Protein AF-A0A7S4UGL8-F1 (afdb_monomer_lite)

Structure (mmCIF, N/CA/C/O backbone):
data_AF-A0A7S4UGL8-F1
#
_entry.id   AF-A0A7S4UGL8-F1
#
loop_
_atom_site.group_PDB
_atom_site.id
_atom_site.type_symbol
_atom_site.label_atom_id
_atom_site.label_alt_id
_atom_site.label_comp_id
_atom_site.label_asym_id
_atom_site.label_entity_id
_atom_site.label_seq_id
_atom_site.pdbx_PDB_ins_code
_atom_site.Cartn_x
_atom_site.Cartn_y
_atom_site.Cartn_z
_atom_site.occupancy
_atom_site.B_iso_or_equiv
_atom_site.auth_seq_id
_atom_site.auth_comp_id
_atom_site.auth_asym_id
_atom_site.auth_atom_id
_atom_site.pdbx_PDB_model_num
ATOM 1 N N . MET A 1 1 ? -42.686 -20.844 49.414 1.00 32.69 1 MET A N 1
ATOM 2 C CA . MET A 1 1 ? -43.037 -21.729 48.293 1.00 32.69 1 MET A CA 1
ATOM 3 C C . MET A 1 1 ? -43.875 -20.939 47.304 1.00 32.69 1 MET A C 1
ATOM 5 O O . MET A 1 1 ? -44.971 -20.556 47.674 1.00 32.69 1 MET A O 1
ATOM 9 N N . ASP A 1 2 ? -43.450 -20.556 46.107 1.00 33.31 2 ASP A N 1
ATOM 10 C CA . ASP A 1 2 ? -42.139 -20.555 45.457 1.00 33.31 2 ASP A CA 1
ATOM 11 C C . ASP A 1 2 ? -42.169 -19.405 44.440 1.00 33.31 2 ASP A C 1
ATOM 13 O O . ASP A 1 2 ? -43.056 -19.333 43.592 1.00 33.31 2 ASP A O 1
ATOM 17 N N . PHE A 1 3 ? -41.227 -18.471 44.567 1.00 34.56 3 PHE A N 1
ATOM 18 C CA . PHE A 1 3 ? -41.018 -17.383 43.613 1.00 34.56 3 PHE A CA 1
ATOM 19 C C . PHE A 1 3 ? -40.183 -17.958 42.458 1.00 34.56 3 PHE A C 1
ATOM 21 O O . PHE A 1 3 ? -38.955 -17.926 42.493 1.00 34.56 3 PHE A O 1
ATOM 28 N N . VAL A 1 4 ? -40.837 -18.567 41.467 1.00 42.69 4 VAL A N 1
ATOM 29 C CA . VAL A 1 4 ? -40.156 -19.116 40.283 1.00 42.69 4 VAL A CA 1
ATOM 30 C C . VAL A 1 4 ? -39.930 -17.998 39.259 1.00 42.69 4 VAL A C 1
ATOM 32 O O . VAL A 1 4 ? -40.800 -17.657 38.465 1.00 42.69 4 VAL A O 1
ATOM 35 N N . ASP A 1 5 ? -38.752 -17.386 39.370 1.00 44.84 5 ASP A N 1
ATOM 36 C CA . ASP A 1 5 ? -37.795 -17.112 38.288 1.00 44.84 5 ASP A CA 1
ATOM 37 C C . ASP A 1 5 ? -38.351 -16.671 36.911 1.00 44.84 5 ASP A C 1
ATOM 39 O O . ASP A 1 5 ? -38.329 -17.403 35.921 1.00 44.84 5 ASP A O 1
ATOM 43 N N . GLY A 1 6 ? -38.802 -15.414 36.827 1.00 40.91 6 GLY A N 1
ATOM 44 C CA . GLY A 1 6 ? -39.101 -14.733 35.558 1.00 40.91 6 GLY A CA 1
ATOM 45 C C . GLY A 1 6 ? -37.859 -14.246 34.796 1.00 40.91 6 GLY A C 1
ATOM 46 O O . GLY A 1 6 ? -37.964 -13.917 33.617 1.00 40.91 6 GLY A O 1
ATOM 47 N N . SER A 1 7 ? -36.682 -14.221 35.432 1.00 42.72 7 SER A N 1
ATOM 48 C CA . SER A 1 7 ? -35.399 -13.814 34.834 1.00 42.72 7 SER A CA 1
ATOM 49 C C . SER A 1 7 ? -34.858 -14.827 33.823 1.00 42.72 7 SER A C 1
ATOM 51 O O . SER A 1 7 ? -34.317 -14.449 32.786 1.00 42.72 7 SER A O 1
ATOM 53 N N . ASN A 1 8 ? -35.054 -16.116 34.086 1.00 38.06 8 ASN A N 1
ATOM 54 C CA . ASN A 1 8 ? -34.495 -17.210 33.292 1.00 38.06 8 ASN A CA 1
ATOM 55 C C . ASN A 1 8 ? -35.198 -17.400 31.935 1.00 38.06 8 ASN A C 1
ATOM 57 O O . ASN A 1 8 ? -34.624 -17.946 30.995 1.00 38.06 8 ASN A O 1
ATOM 61 N N . LYS A 1 9 ? -36.419 -16.870 31.776 1.00 38.50 9 LYS A N 1
ATOM 62 C CA . LYS A 1 9 ? -37.136 -16.891 30.491 1.00 38.50 9 LYS A CA 1
ATOM 63 C C . LYS A 1 9 ? -36.577 -15.869 29.492 1.00 38.50 9 LYS A C 1
ATOM 65 O O . LYS A 1 9 ? -36.427 -16.193 28.320 1.00 38.50 9 LYS A O 1
ATOM 70 N N . TYR A 1 10 ? -36.210 -14.665 29.940 1.00 38.84 10 TYR A N 1
ATOM 71 C CA . TYR A 1 10 ? -35.642 -13.629 29.063 1.00 38.84 10 TYR A CA 1
ATOM 72 C C . TYR A 1 10 ? -34.190 -13.927 28.660 1.00 38.84 10 TYR A C 1
ATOM 74 O O . TYR A 1 10 ? -33.834 -13.730 27.502 1.00 38.84 10 TYR A O 1
ATOM 82 N N . ILE A 1 11 ? -33.387 -14.485 29.575 1.00 48.22 11 ILE A N 1
ATOM 83 C CA . ILE A 1 11 ? -31.986 -14.860 29.311 1.00 48.22 11 ILE A CA 1
ATOM 84 C C . ILE A 1 11 ? -31.900 -15.983 28.261 1.00 48.22 11 ILE A C 1
ATOM 86 O O . ILE A 1 11 ? -31.141 -15.859 27.301 1.00 48.22 11 ILE A O 1
ATOM 90 N N . ASN A 1 12 ? -32.745 -17.020 28.364 1.00 47.41 12 ASN A N 1
ATOM 91 C CA . ASN A 1 12 ? -32.798 -18.096 27.363 1.00 47.41 12 ASN A CA 1
ATOM 92 C C . ASN A 1 12 ? -33.244 -17.599 25.976 1.00 47.41 12 ASN A C 1
ATOM 94 O O . ASN A 1 12 ? -32.724 -18.058 24.965 1.00 47.41 12 ASN A O 1
ATOM 98 N N . THR A 1 13 ? -34.143 -16.609 25.914 1.00 54.22 13 THR A N 1
ATOM 99 C CA . THR A 1 13 ? -34.640 -16.061 24.636 1.00 54.22 13 THR A CA 1
ATOM 100 C C . THR A 1 13 ? -33.575 -15.199 23.925 1.00 54.22 13 THR A C 1
ATOM 102 O O . THR A 1 13 ? -33.460 -15.209 22.695 1.00 54.22 13 THR A O 1
ATOM 105 N N . GLU A 1 14 ? -32.745 -14.465 24.678 1.00 53.59 14 GLU A N 1
ATOM 106 C CA . GLU A 1 14 ? -31.604 -13.715 24.126 1.00 53.59 14 GLU A CA 1
ATOM 107 C C . GLU A 1 14 ? -30.447 -14.630 23.693 1.00 53.59 14 GLU A C 1
ATOM 109 O O . GLU A 1 14 ? -29.829 -14.391 22.653 1.00 53.59 14 GLU A O 1
ATOM 114 N N . GLU A 1 15 ? -30.157 -15.702 24.435 1.00 52.94 15 GLU A N 1
ATOM 115 C CA . GLU A 1 15 ? -29.140 -16.682 24.035 1.00 52.94 15 GLU A CA 1
ATOM 116 C C . GLU A 1 15 ? -29.567 -17.510 22.816 1.00 52.94 15 GLU A C 1
ATOM 118 O O . GLU A 1 15 ? -28.762 -17.685 21.893 1.00 52.94 15 GLU A O 1
ATOM 123 N N . GLU A 1 16 ? -30.831 -17.941 22.747 1.00 55.56 16 GLU A N 1
ATOM 124 C CA . GLU A 1 16 ? -31.385 -18.646 21.586 1.00 55.56 16 GLU A CA 1
ATOM 125 C C . GLU A 1 16 ? -31.347 -17.770 20.332 1.00 55.56 16 GLU A C 1
ATOM 127 O O . GLU A 1 16 ? -30.770 -18.182 19.322 1.00 55.56 16 GLU A O 1
ATOM 132 N N . SER A 1 17 ? -31.831 -16.526 20.407 1.00 56.84 17 SER A N 1
ATOM 133 C CA . SER A 1 17 ? -31.817 -15.590 19.270 1.00 56.84 17 SER A CA 1
ATOM 134 C C . SER A 1 17 ? -30.399 -15.228 18.807 1.00 56.84 17 SER A C 1
ATOM 136 O O . SER A 1 17 ? -30.140 -15.093 17.604 1.00 56.84 17 SER A O 1
ATOM 138 N N . ARG A 1 18 ? -29.429 -15.136 19.727 1.00 57.03 18 ARG A N 1
ATOM 139 C CA . ARG A 1 18 ? -28.011 -14.907 19.405 1.00 57.03 18 ARG A CA 1
ATOM 140 C C . ARG A 1 18 ? -27.354 -16.144 18.789 1.00 57.03 18 ARG A C 1
ATOM 142 O O . ARG A 1 18 ? -26.497 -16.002 17.913 1.00 57.03 18 ARG A O 1
ATOM 149 N N . SER A 1 19 ? -27.747 -17.346 19.211 1.00 55.47 19 SER A N 1
ATOM 150 C CA . SER A 1 19 ? -27.286 -18.616 18.633 1.00 55.47 19 SER A CA 1
ATOM 151 C C . SER A 1 19 ? -27.841 -18.839 17.220 1.00 55.47 19 SER A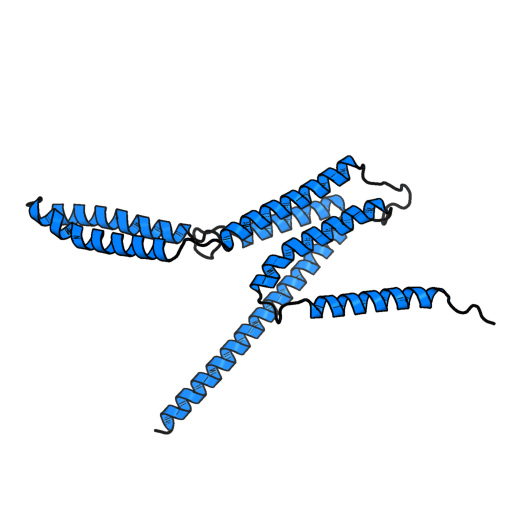 C 1
ATOM 153 O O . SER A 1 19 ? -27.102 -19.233 16.314 1.00 55.47 19 SER A O 1
ATOM 155 N N . GLU A 1 20 ? -29.106 -18.484 17.003 1.00 62.97 20 GLU A N 1
ATOM 156 C CA . GLU A 1 20 ? -29.794 -18.571 15.720 1.00 62.97 20 GLU A CA 1
ATOM 157 C C . GLU A 1 20 ? -29.234 -17.540 14.737 1.00 62.97 20 GLU A C 1
ATOM 159 O O . GLU A 1 20 ? -28.903 -17.876 13.602 1.00 62.97 20 GLU A O 1
ATOM 164 N N . SER A 1 21 ? -28.976 -16.315 15.201 1.00 60.09 21 SER A N 1
ATOM 165 C CA . SER A 1 21 ? -28.279 -15.288 14.419 1.00 60.09 21 SER A CA 1
ATOM 166 C C . SER A 1 21 ? -26.884 -15.745 13.984 1.00 60.09 21 SER A C 1
ATOM 168 O O . SER A 1 21 ? -26.513 -15.557 12.828 1.00 60.09 21 SER A O 1
ATOM 170 N N . LYS A 1 22 ? -26.114 -16.395 14.872 1.00 59.88 22 LYS A N 1
ATOM 171 C CA . LYS A 1 22 ? -24.791 -16.955 14.539 1.00 59.88 22 LYS A CA 1
ATOM 172 C C . LYS A 1 22 ? -24.878 -18.086 13.510 1.00 59.88 22 LYS A C 1
ATOM 174 O O . LYS A 1 22 ? -24.029 -18.140 12.622 1.00 59.88 22 LYS A O 1
ATOM 179 N N . LYS A 1 23 ? -25.886 -18.961 13.611 1.00 60.84 23 LYS A N 1
ATOM 180 C CA . LYS A 1 23 ? -26.157 -20.011 12.612 1.00 60.84 23 LYS A CA 1
ATOM 181 C C . LYS A 1 23 ? -26.502 -19.407 11.252 1.00 60.84 23 LYS A C 1
ATOM 183 O O . LYS A 1 23 ? -25.815 -19.696 10.282 1.00 60.84 23 LYS A O 1
ATOM 188 N N . ARG A 1 24 ? -27.456 -18.475 11.201 1.00 60.44 24 ARG A N 1
ATOM 189 C CA . ARG A 1 24 ? -27.871 -17.807 9.955 1.00 60.44 24 ARG A CA 1
ATOM 190 C C . ARG A 1 24 ? -26.733 -17.023 9.303 1.00 60.44 24 ARG A C 1
ATOM 192 O O . ARG A 1 24 ? -26.586 -17.054 8.087 1.00 60.44 24 ARG A O 1
ATOM 199 N N . LEU A 1 25 ? -25.885 -16.369 10.103 1.00 58.47 25 LEU A N 1
ATOM 200 C CA . LEU A 1 25 ? -24.681 -15.707 9.597 1.00 58.47 25 LEU A CA 1
ATOM 201 C C . LEU A 1 25 ? -23.716 -16.691 8.943 1.00 58.47 25 LEU A C 1
ATOM 203 O O . LEU A 1 25 ? -23.096 -16.320 7.954 1.00 58.47 25 LEU A O 1
ATOM 207 N N . LYS A 1 26 ? -23.585 -17.908 9.488 1.00 59.50 26 LYS A N 1
ATOM 208 C CA . LYS A 1 26 ? -22.727 -18.972 8.950 1.00 59.50 26 LYS A CA 1
ATOM 209 C C . LYS A 1 26 ? -23.262 -19.490 7.612 1.00 59.50 26 LYS A C 1
ATOM 211 O O . LYS A 1 26 ? -22.477 -19.653 6.682 1.00 59.50 26 LYS A O 1
ATOM 216 N N . ASP A 1 27 ? -24.579 -19.629 7.493 1.00 61.69 27 ASP A N 1
ATOM 217 C CA . ASP A 1 27 ? -25.253 -20.088 6.271 1.00 61.69 27 ASP A CA 1
ATOM 218 C C . ASP A 1 27 ? -25.142 -19.083 5.108 1.00 61.69 27 ASP A C 1
ATOM 220 O O . ASP A 1 27 ? -25.207 -19.466 3.946 1.00 61.69 27 ASP A O 1
ATOM 224 N N . TRP A 1 28 ? -24.940 -17.793 5.404 1.00 63.53 28 TRP A N 1
ATOM 225 C CA . TRP A 1 28 ? -24.759 -16.733 4.397 1.00 63.53 28 TRP A CA 1
ATOM 226 C C . TRP A 1 28 ? -23.293 -16.546 3.971 1.00 63.53 28 TRP A C 1
ATOM 228 O O . TRP A 1 28 ? -22.989 -15.754 3.073 1.00 63.53 28 TRP A O 1
ATOM 238 N N . THR A 1 29 ? -22.351 -17.241 4.617 1.00 65.81 29 THR A N 1
ATOM 239 C CA . THR A 1 29 ? -20.932 -17.144 4.255 1.00 65.81 29 THR A CA 1
ATOM 240 C C . THR A 1 29 ? -20.632 -17.979 3.018 1.00 65.81 29 THR A C 1
ATOM 242 O O . THR A 1 29 ? -21.033 -19.134 2.917 1.00 65.81 29 THR A O 1
ATOM 245 N N . HIS A 1 30 ? -19.929 -17.385 2.057 1.00 62.34 30 HIS A N 1
ATOM 246 C CA . HIS A 1 30 ? -19.530 -18.066 0.832 1.00 62.34 30 HIS A CA 1
ATOM 247 C C . HIS A 1 30 ? -18.317 -18.955 1.155 1.00 62.34 30 HIS A C 1
ATOM 249 O O . HIS A 1 30 ? -17.181 -18.514 1.045 1.00 62.34 30 HIS A O 1
ATOM 255 N N . GLY A 1 31 ? -18.555 -20.178 1.638 1.00 67.38 31 GLY A N 1
ATOM 256 C CA . GLY A 1 31 ? -17.509 -21.188 1.853 1.00 67.38 31 GLY A CA 1
ATOM 257 C C . GLY A 1 31 ? -16.453 -20.860 2.925 1.00 67.38 31 GLY A C 1
ATOM 258 O O . GLY A 1 31 ? -16.642 -19.995 3.784 1.00 67.38 31 GLY A O 1
ATOM 259 N N . LYS A 1 32 ? -15.339 -21.612 2.903 1.00 66.25 32 LYS A N 1
ATOM 260 C CA . LYS A 1 32 ? -14.141 -21.295 3.701 1.00 66.25 32 LYS A CA 1
ATOM 261 C C . LYS A 1 32 ? -13.523 -20.017 3.137 1.00 66.25 32 LYS A C 1
ATOM 263 O O . LYS A 1 32 ? -13.324 -19.926 1.931 1.00 66.25 32 LYS A O 1
ATOM 268 N N . ARG A 1 33 ? -13.250 -19.053 4.011 1.00 67.88 33 ARG A N 1
ATOM 269 C CA . ARG A 1 33 ? -12.640 -17.777 3.635 1.00 67.88 33 ARG A CA 1
ATOM 270 C C . ARG A 1 33 ? -11.144 -17.946 3.464 1.00 67.88 33 ARG A C 1
ATOM 272 O O . ARG A 1 33 ? -10.533 -18.699 4.222 1.00 67.88 33 ARG A O 1
ATOM 279 N N . ASP A 1 34 ? -10.594 -17.226 2.501 1.00 77.44 34 ASP A N 1
ATOM 280 C CA . ASP A 1 34 ? -9.155 -17.043 2.410 1.00 77.44 34 ASP A CA 1
ATOM 281 C C . ASP A 1 34 ? -8.669 -16.040 3.474 1.00 77.44 34 ASP A C 1
ATOM 283 O O . ASP A 1 34 ? -9.439 -15.218 3.982 1.00 77.44 34 ASP A O 1
ATOM 287 N N . LEU A 1 35 ? -7.382 -16.098 3.811 1.00 74.81 35 LEU A N 1
ATOM 288 C CA . LEU A 1 35 ? -6.740 -15.182 4.751 1.00 74.81 35 LEU A CA 1
ATOM 289 C C . LEU A 1 35 ? -6.867 -13.721 4.285 1.00 74.81 35 LEU A C 1
ATOM 291 O O . LEU A 1 35 ? -7.107 -12.824 5.095 1.00 74.81 35 LEU A O 1
ATOM 295 N N . SER A 1 36 ? -6.777 -13.486 2.972 1.00 73.50 36 SER A N 1
ATOM 296 C CA . SER A 1 36 ? -6.956 -12.163 2.366 1.00 73.50 36 SER A CA 1
ATOM 297 C C . SER A 1 36 ? -8.352 -11.586 2.646 1.00 73.50 36 SER A C 1
ATOM 299 O O . SER A 1 36 ? -8.485 -10.439 3.085 1.00 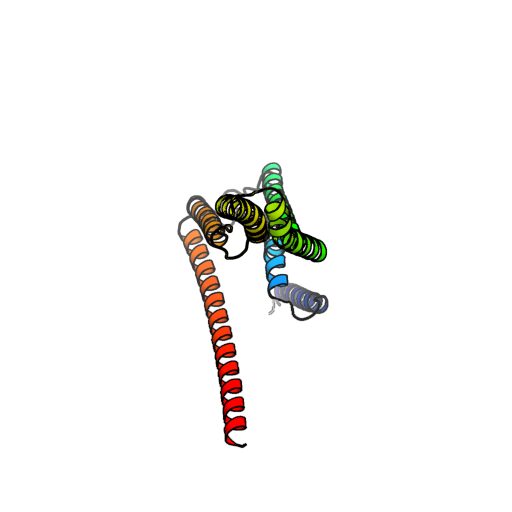73.50 36 SER A O 1
ATOM 301 N N . ASP A 1 37 ? -9.398 -12.402 2.499 1.00 77.81 37 ASP A N 1
ATOM 302 C CA . ASP A 1 37 ? -10.782 -12.023 2.793 1.00 77.81 37 ASP A CA 1
ATOM 303 C C . ASP A 1 37 ? -10.986 -11.675 4.272 1.00 77.81 37 ASP A C 1
ATOM 305 O O . ASP A 1 37 ? -11.757 -10.769 4.609 1.00 77.81 37 ASP A O 1
ATOM 309 N N . GLU A 1 38 ? -10.315 -12.387 5.178 1.00 79.69 38 GLU A N 1
ATOM 310 C CA . GLU A 1 38 ? -10.365 -12.079 6.608 1.00 79.69 38 GLU A CA 1
ATOM 311 C C . GLU A 1 38 ? -9.670 -10.751 6.924 1.00 79.69 38 GLU A C 1
ATOM 313 O O . GLU A 1 38 ? -10.238 -9.917 7.644 1.00 79.69 38 GLU A O 1
ATOM 318 N N . ASN A 1 39 ? -8.510 -10.505 6.312 1.00 83.44 39 ASN A N 1
ATOM 319 C CA . ASN A 1 39 ? -7.750 -9.267 6.470 1.00 83.44 39 ASN A CA 1
ATOM 320 C C . ASN A 1 39 ? -8.541 -8.046 5.979 1.00 83.44 39 ASN A C 1
ATOM 322 O O . ASN A 1 39 ? -8.649 -7.053 6.702 1.00 83.44 39 ASN A O 1
ATOM 326 N N . PHE A 1 40 ? -9.210 -8.130 4.823 1.00 86.56 40 PHE A N 1
ATOM 327 C CA . PHE A 1 40 ? -10.055 -7.035 4.326 1.00 86.56 40 PHE A CA 1
ATOM 328 C C . PHE A 1 40 ? -11.316 -6.789 5.170 1.00 86.56 40 PHE A C 1
ATOM 330 O O . PHE A 1 40 ? -11.934 -5.725 5.073 1.00 86.56 40 PHE A O 1
ATOM 337 N N . ARG A 1 41 ? -11.734 -7.749 6.003 1.00 84.94 41 ARG A N 1
ATOM 338 C CA . ARG A 1 41 ? -12.908 -7.598 6.878 1.00 84.94 41 ARG A CA 1
ATOM 339 C C . ARG A 1 41 ? -12.567 -7.000 8.232 1.00 84.94 41 ARG A C 1
ATOM 341 O O . ARG A 1 41 ? -13.435 -6.341 8.807 1.00 84.94 41 ARG A O 1
ATOM 348 N N . ALA A 1 42 ? -11.357 -7.205 8.749 1.00 87.25 42 ALA A N 1
ATOM 349 C CA . ALA A 1 42 ? -10.983 -6.734 10.082 1.00 87.25 42 ALA A CA 1
ATOM 350 C C . ALA A 1 42 ? -11.215 -5.215 10.280 1.00 87.25 42 ALA A C 1
ATOM 352 O O . ALA A 1 42 ? -11.887 -4.859 11.255 1.00 87.25 42 ALA A O 1
ATOM 353 N N . PRO A 1 43 ? -10.816 -4.324 9.348 1.00 91.31 43 PRO A N 1
ATOM 354 C CA . PRO A 1 43 ? -11.125 -2.890 9.416 1.00 91.31 43 PRO A CA 1
ATOM 355 C C . PRO A 1 43 ? -12.625 -2.569 9.436 1.00 91.31 43 PRO A C 1
ATOM 357 O O . PRO A 1 43 ? -13.089 -1.718 10.195 1.00 91.31 43 PRO A O 1
ATOM 360 N N . ILE A 1 44 ? -13.420 -3.292 8.643 1.00 91.69 44 ILE A N 1
ATOM 361 C CA . ILE A 1 44 ? -14.876 -3.096 8.559 1.00 91.69 44 ILE A CA 1
ATOM 362 C C . ILE A 1 44 ? -15.543 -3.485 9.883 1.00 91.69 44 ILE A C 1
ATOM 364 O O . ILE A 1 44 ? -16.407 -2.767 10.391 1.00 91.69 44 ILE A O 1
ATOM 368 N N . VAL A 1 45 ? -15.124 -4.612 10.463 1.00 89.75 45 VAL A N 1
ATOM 369 C CA . VAL A 1 45 ? -15.618 -5.084 11.762 1.00 89.75 45 VAL A CA 1
ATOM 370 C C . VAL A 1 45 ? -15.209 -4.124 12.878 1.00 89.75 45 VAL A C 1
ATOM 372 O O . VAL A 1 45 ? -16.027 -3.832 13.749 1.00 89.75 45 VAL A O 1
ATOM 375 N N . LEU A 1 46 ? -13.986 -3.588 12.840 1.00 91.38 46 LEU A N 1
ATOM 376 C CA . LEU A 1 46 ? -13.537 -2.565 13.783 1.00 91.38 46 LEU A CA 1
ATOM 377 C C . LEU A 1 46 ? -14.424 -1.317 13.710 1.00 91.38 46 LEU A C 1
ATOM 379 O O . LEU A 1 46 ? -14.951 -0.890 14.734 1.00 91.38 46 LEU A O 1
ATOM 383 N N . ALA A 1 47 ? -14.663 -0.779 12.511 1.00 93.81 47 ALA A N 1
ATOM 384 C CA . ALA A 1 47 ? -15.530 0.383 12.325 1.00 93.81 47 ALA A CA 1
ATOM 385 C C . ALA A 1 47 ? -16.969 0.129 12.805 1.00 93.81 47 ALA A C 1
ATOM 387 O O . ALA A 1 47 ? -17.580 0.999 13.427 1.00 93.81 47 ALA A O 1
ATOM 388 N N . TYR A 1 48 ? -17.511 -1.067 12.552 1.00 92.25 48 TYR A N 1
ATOM 389 C CA . TYR A 1 48 ? -18.817 -1.472 13.071 1.00 92.25 48 TYR A CA 1
ATOM 390 C C . TYR A 1 48 ? -18.835 -1.495 14.604 1.00 92.25 48 TYR A C 1
ATOM 392 O O . TYR A 1 48 ? -19.723 -0.896 15.212 1.00 92.25 48 TYR A O 1
ATOM 400 N N . ASN A 1 49 ? -17.843 -2.138 15.227 1.00 90.88 49 ASN A N 1
ATOM 401 C CA . ASN A 1 49 ? -17.744 -2.220 16.681 1.00 90.88 49 ASN A CA 1
ATOM 402 C C . ASN A 1 49 ? -17.638 -0.821 17.295 1.00 90.88 49 ASN A C 1
ATOM 404 O O . ASN A 1 49 ? -18.412 -0.505 18.194 1.00 90.88 49 ASN A O 1
ATOM 408 N N . LEU A 1 50 ? -16.777 0.046 16.751 1.00 91.38 50 LEU A N 1
ATOM 409 C CA . LEU A 1 50 ? -16.635 1.434 17.198 1.00 91.38 50 LEU A CA 1
ATOM 410 C C . LEU A 1 50 ? -17.955 2.204 17.104 1.00 91.38 50 LEU A C 1
ATOM 412 O O . LEU A 1 50 ? -18.393 2.782 18.095 1.00 91.38 50 LEU A O 1
ATOM 416 N N . ARG A 1 51 ? -18.645 2.157 15.955 1.00 91.19 51 ARG A N 1
ATOM 417 C CA . ARG A 1 51 ? -19.965 2.796 15.797 1.00 91.19 51 ARG A CA 1
ATOM 418 C C . ARG A 1 51 ? -20.973 2.261 16.804 1.00 91.19 51 ARG A C 1
ATOM 420 O O . ARG A 1 51 ? -21.725 3.039 17.382 1.00 91.19 51 ARG A O 1
ATOM 427 N N . SER A 1 52 ? -20.985 0.948 17.024 1.00 88.06 52 SER A N 1
ATOM 428 C CA . SER A 1 52 ? -21.907 0.325 17.971 1.00 88.06 52 SER A CA 1
ATOM 429 C C . SER A 1 52 ? -21.640 0.768 19.412 1.00 88.06 52 SER A C 1
ATOM 431 O O . SER A 1 52 ? -22.593 1.032 20.140 1.00 88.06 52 SER A O 1
ATOM 433 N N . GLU A 1 53 ? -20.374 0.915 19.816 1.00 84.19 53 GLU A N 1
ATOM 434 C CA . GLU A 1 53 ? -20.014 1.397 21.154 1.00 84.19 53 GLU A CA 1
ATOM 435 C C . GLU A 1 53 ? -20.336 2.887 21.332 1.00 84.19 53 GLU A C 1
ATOM 437 O O . GLU A 1 53 ? -20.904 3.263 22.357 1.00 84.19 53 GLU A O 1
ATOM 442 N N . ILE A 1 54 ? -20.084 3.722 20.317 1.00 85.12 54 ILE A N 1
ATOM 443 C CA . ILE A 1 54 ? -20.452 5.149 20.343 1.00 85.12 54 ILE A CA 1
ATOM 444 C C . ILE A 1 54 ? -21.976 5.302 20.475 1.00 85.12 54 ILE A C 1
ATOM 446 O O . ILE A 1 54 ? -22.461 6.035 21.332 1.00 85.12 54 ILE A O 1
ATOM 450 N N . MET A 1 55 ? -22.757 4.539 19.705 1.00 82.75 55 MET A N 1
ATOM 451 C CA . MET A 1 55 ? -24.226 4.598 19.748 1.00 82.75 55 MET A CA 1
ATOM 452 C C . MET A 1 55 ? -24.813 4.137 21.089 1.00 82.75 55 MET A C 1
ATOM 454 O O . MET A 1 55 ? -25.836 4.666 21.531 1.00 82.75 55 MET A O 1
ATOM 458 N N . LYS A 1 56 ? -24.171 3.182 21.781 1.00 79.81 56 LYS A N 1
ATOM 459 C CA . LYS A 1 56 ? -24.589 2.756 23.132 1.00 79.81 56 LYS A CA 1
ATOM 460 C C . LYS A 1 56 ? -24.510 3.893 24.147 1.00 79.81 56 LYS A C 1
ATOM 462 O O . LYS A 1 56 ? -25.245 3.880 25.136 1.00 79.81 56 LYS A O 1
ATOM 467 N N . GLN A 1 57 ? -23.675 4.903 23.910 1.00 70.69 57 GLN A N 1
ATOM 468 C CA . GLN A 1 57 ? -23.600 6.074 24.775 1.00 70.69 57 GLN A CA 1
ATOM 469 C C . GLN A 1 57 ? -24.924 6.848 24.828 1.00 70.69 57 GLN A C 1
ATOM 471 O O . GLN A 1 57 ? -25.300 7.331 25.897 1.00 70.69 57 GLN A O 1
ATOM 476 N N . ARG A 1 58 ? -25.685 6.872 23.725 1.00 71.31 58 ARG A N 1
ATOM 477 C CA . ARG A 1 58 ? -27.018 7.493 23.648 1.00 71.31 58 ARG A CA 1
ATOM 478 C C . ARG A 1 58 ? -28.062 6.789 24.521 1.00 71.31 58 ARG A C 1
ATOM 480 O O . ARG A 1 58 ? -29.032 7.411 24.940 1.00 71.31 58 ARG A O 1
ATOM 487 N N . GLN A 1 59 ? -27.848 5.507 24.823 1.00 67.31 59 GLN A N 1
ATOM 488 C CA . GLN A 1 59 ? -28.709 4.692 25.690 1.00 67.31 59 GLN A CA 1
ATOM 489 C C . GLN A 1 59 ? -28.289 4.747 27.175 1.00 67.31 59 GLN A C 1
ATOM 491 O O . GLN A 1 59 ? -28.970 4.188 28.030 1.00 67.31 59 GLN A O 1
ATOM 496 N N . GLY A 1 60 ? -27.219 5.488 27.501 1.00 58.50 60 GLY A N 1
ATOM 497 C CA . GLY A 1 60 ? -26.951 5.992 28.849 1.00 58.50 60 GLY A CA 1
ATOM 498 C C . GLY A 1 60 ? -26.123 5.114 29.790 1.00 58.50 60 GLY A C 1
ATOM 499 O O . GLY A 1 60 ? -26.485 5.025 30.961 1.00 58.50 60 GLY A O 1
ATOM 500 N N . GLY A 1 61 ? -25.006 4.518 29.341 1.00 57.22 61 GLY A N 1
ATOM 501 C CA . GLY A 1 61 ? -24.192 3.698 30.258 1.00 57.22 61 GLY A CA 1
ATOM 502 C C . GLY A 1 61 ? -22.720 3.409 29.937 1.00 57.22 61 GLY A C 1
ATOM 503 O O . GLY A 1 61 ? -22.140 2.570 30.625 1.00 57.22 61 GLY A O 1
ATOM 504 N N . PHE A 1 62 ? -22.086 4.030 28.932 1.00 60.69 62 PHE A N 1
ATOM 505 C CA . PHE A 1 62 ? -20.688 3.684 28.605 1.00 60.69 62 PHE A CA 1
ATOM 506 C C . PHE A 1 62 ? -19.645 4.461 29.430 1.00 60.69 62 PHE A C 1
ATOM 508 O O . PHE A 1 62 ? -18.815 3.840 30.089 1.00 60.69 62 PHE A O 1
ATOM 515 N N . LEU A 1 63 ? -19.719 5.799 29.467 1.00 60.53 63 LEU A N 1
ATOM 516 C CA . LEU A 1 63 ? -18.750 6.639 30.200 1.00 60.53 63 LEU A CA 1
ATOM 517 C C . LEU A 1 63 ? -18.934 6.637 31.732 1.00 60.53 63 LEU A C 1
ATOM 519 O O . LEU A 1 63 ? -18.083 7.144 32.456 1.00 60.53 63 LEU A O 1
ATOM 523 N N . ASP A 1 64 ? -20.022 6.053 32.234 1.00 55.22 64 ASP A N 1
ATOM 524 C CA . ASP A 1 64 ? -20.458 6.178 33.635 1.00 55.22 64 ASP A CA 1
ATOM 525 C C . ASP A 1 64 ? -19.984 5.020 34.538 1.00 55.22 64 ASP A C 1
ATOM 527 O O . ASP A 1 64 ? -20.298 4.956 35.721 1.00 55.22 64 ASP A O 1
ATOM 531 N N . LYS A 1 65 ? -19.213 4.054 34.009 1.00 56.00 65 LYS A N 1
ATOM 532 C CA . LYS A 1 65 ? -18.841 2.851 34.783 1.00 56.00 65 LYS A CA 1
ATOM 533 C C . LYS A 1 65 ? -17.840 3.105 35.921 1.00 56.00 65 LYS A C 1
ATOM 535 O O . LYS A 1 65 ? -17.766 2.278 36.827 1.00 56.00 65 LYS A O 1
ATOM 540 N N . LYS A 1 66 ? -17.074 4.208 35.895 1.00 53.03 66 LYS A N 1
ATOM 541 C CA . LYS A 1 66 ? -16.050 4.539 36.917 1.00 53.03 66 LYS A CA 1
ATOM 542 C C . LYS A 1 66 ? -16.343 5.801 37.755 1.00 53.03 66 LYS A C 1
ATOM 544 O O . LYS A 1 66 ? -15.781 5.912 38.840 1.00 53.03 66 LYS A O 1
ATOM 549 N N . ARG A 1 67 ? -17.220 6.718 37.320 1.00 52.34 67 ARG A N 1
ATOM 550 C CA . ARG A 1 67 ? -17.675 7.897 38.094 1.00 52.34 67 ARG A CA 1
ATOM 551 C C . ARG A 1 67 ? -19.128 7.675 38.497 1.00 52.34 67 ARG A C 1
ATOM 553 O O . ARG A 1 67 ? -19.988 7.673 37.639 1.00 52.34 67 ARG A O 1
ATOM 560 N N . LYS A 1 68 ? -19.405 7.439 39.780 1.00 51.78 68 LYS A N 1
ATOM 561 C CA . LYS A 1 68 ? -20.757 7.111 40.285 1.00 51.78 68 LYS A CA 1
ATOM 562 C C . LYS A 1 68 ? -21.659 8.340 40.475 1.00 51.78 68 LYS A C 1
ATOM 564 O O . LYS A 1 68 ? -22.809 8.202 40.877 1.00 51.78 68 LYS A O 1
ATOM 569 N N . ASP A 1 69 ? -21.119 9.526 40.249 1.00 52.88 69 ASP A N 1
ATOM 570 C CA . ASP A 1 69 ? -21.587 10.787 40.809 1.00 52.88 69 ASP A CA 1
ATOM 571 C C . ASP A 1 69 ? -22.096 11.782 39.750 1.00 52.88 69 ASP A C 1
ATOM 573 O O . ASP A 1 69 ? -22.898 12.653 40.086 1.00 52.88 69 ASP A O 1
ATOM 577 N N . THR A 1 70 ? -21.765 11.600 38.462 1.00 54.22 70 THR A N 1
ATOM 578 C CA . THR A 1 70 ? -22.254 12.487 37.390 1.00 54.22 70 THR A CA 1
ATOM 579 C C . THR A 1 70 ? -22.481 11.734 36.083 1.00 54.22 70 THR A C 1
ATOM 581 O O . THR A 1 70 ? -21.534 11.459 35.344 1.00 54.22 70 THR A O 1
ATOM 584 N N . LYS A 1 71 ? -23.756 11.498 35.746 1.00 57.19 71 LYS A N 1
ATOM 585 C CA . LYS A 1 71 ? -24.189 10.888 34.482 1.00 57.19 71 LYS A CA 1
ATOM 586 C C . LYS A 1 71 ? -23.866 11.820 33.309 1.00 57.19 71 LYS A C 1
ATOM 588 O O . LYS A 1 71 ? -24.677 12.654 32.909 1.00 57.19 71 LYS A O 1
ATOM 593 N N . THR A 1 72 ? -22.642 11.722 32.805 1.00 59.19 72 THR A N 1
ATOM 594 C CA . THR A 1 72 ? -22.119 12.612 31.763 1.00 59.19 72 THR A CA 1
ATOM 595 C C . THR A 1 72 ? -22.337 11.958 30.404 1.00 59.19 72 THR A C 1
ATOM 597 O O . THR A 1 72 ? -21.684 10.974 30.053 1.00 59.19 72 THR A O 1
ATOM 600 N N . TYR A 1 73 ? -23.292 12.481 29.640 1.00 66.19 73 TYR A N 1
ATOM 601 C CA . TYR A 1 73 ? -23.499 12.093 28.246 1.00 66.19 73 TYR A CA 1
ATOM 602 C C . TYR A 1 73 ? -22.513 12.860 27.357 1.00 66.19 73 TYR A C 1
ATOM 604 O O . TYR A 1 73 ? -22.183 14.004 27.670 1.00 66.19 73 TYR A O 1
ATOM 612 N N . MET A 1 74 ? -22.063 12.259 26.247 1.00 68.81 74 MET A N 1
ATOM 613 C CA . MET A 1 74 ? -21.387 13.048 25.209 1.00 68.81 74 MET A CA 1
ATOM 614 C C . MET A 1 74 ? -22.352 14.110 24.721 1.00 68.81 74 MET A C 1
ATOM 616 O O . MET A 1 74 ? -23.540 13.832 24.528 1.00 68.81 74 MET A O 1
ATOM 620 N N . HIS A 1 75 ? -21.840 15.305 24.458 1.00 80.44 75 HIS A N 1
ATOM 621 C CA . HIS A 1 75 ? -22.630 16.264 23.714 1.00 80.44 75 HIS A CA 1
ATOM 622 C C . HIS A 1 75 ? -22.841 15.739 22.283 1.00 80.44 75 HIS A C 1
ATOM 624 O O . HIS A 1 75 ? -21.925 15.184 21.681 1.00 80.44 75 HIS A O 1
ATOM 630 N N . VAL A 1 76 ? -24.022 15.955 21.696 1.00 83.25 76 VAL A N 1
ATOM 631 C CA . VAL A 1 76 ? -24.368 15.449 20.347 1.00 83.25 76 VAL A CA 1
ATOM 632 C C . VAL A 1 76 ? -23.338 15.872 19.289 1.00 83.25 76 VAL A C 1
ATOM 634 O O . VAL A 1 76 ? -22.994 15.104 18.396 1.00 83.25 76 VAL A O 1
ATOM 637 N N . ASN A 1 77 ? -22.787 17.084 19.412 1.00 87.62 77 ASN A N 1
ATOM 638 C CA . ASN A 1 77 ? -21.737 17.564 18.505 1.00 87.62 77 ASN A CA 1
ATOM 639 C C . ASN A 1 77 ? -20.417 16.792 18.643 1.00 87.62 77 ASN A C 1
ATOM 641 O O . ASN A 1 77 ? -19.682 16.678 17.669 1.00 87.62 77 ASN A O 1
ATOM 645 N N . GLU A 1 78 ? -20.081 16.308 19.836 1.00 85.12 78 GLU A N 1
ATOM 646 C CA . GLU A 1 78 ? -18.886 15.488 20.058 1.00 85.12 78 GLU A CA 1
ATOM 647 C C . GLU A 1 78 ? -19.108 14.081 19.511 1.00 85.12 78 GLU A C 1
ATOM 649 O O . GLU A 1 78 ? -18.263 13.578 18.778 1.00 85.12 78 GLU A O 1
ATOM 654 N N . GLU A 1 79 ? -20.286 13.503 19.754 1.00 84.81 79 GLU A N 1
ATOM 655 C CA . GLU A 1 79 ? -20.690 12.216 19.179 1.00 84.81 79 GLU A CA 1
ATOM 656 C C . GLU A 1 79 ? -20.591 12.242 17.648 1.00 84.81 79 GLU A C 1
ATOM 658 O O . GLU A 1 79 ? -19.951 11.379 17.045 1.00 84.81 79 GLU A O 1
ATOM 663 N N . LEU A 1 80 ? -21.151 13.277 17.011 1.00 89.06 80 LEU A N 1
ATOM 664 C CA . LEU A 1 80 ? -21.097 13.440 15.560 1.00 89.06 80 LEU A CA 1
ATOM 665 C C . LEU A 1 80 ? -19.656 13.563 15.045 1.00 89.06 80 LEU A C 1
ATOM 667 O O . LEU A 1 80 ? -19.340 13.007 13.995 1.00 89.06 80 LEU A O 1
ATOM 671 N N . LYS A 1 81 ? -18.770 14.243 15.787 1.00 92.31 81 LYS A N 1
ATOM 672 C CA . LYS A 1 81 ? -17.344 14.340 15.438 1.00 92.31 81 LYS A CA 1
ATOM 673 C C . LYS A 1 81 ? -16.660 12.976 15.486 1.00 92.31 81 LYS A C 1
ATOM 675 O O . LYS A 1 81 ? -15.974 12.626 14.531 1.00 92.31 81 LYS A O 1
ATOM 680 N N . VAL A 1 82 ? -16.862 12.191 16.548 1.00 91.06 82 VAL A N 1
ATOM 681 C CA . VAL A 1 82 ? -16.245 10.856 16.661 1.00 91.06 82 VAL A CA 1
ATOM 682 C C . VAL A 1 82 ? -16.797 9.909 15.590 1.00 91.06 82 VAL A C 1
ATOM 684 O O . VAL A 1 82 ? -16.039 9.166 14.970 1.00 91.06 82 VAL A O 1
ATOM 687 N N . LEU A 1 83 ? -18.099 9.967 15.294 1.00 92.19 83 LEU A N 1
ATOM 688 C CA . LEU A 1 83 ? -18.686 9.206 14.185 1.00 92.19 83 LEU A CA 1
ATOM 689 C C . LEU A 1 83 ? -18.115 9.624 12.826 1.00 92.19 83 LEU A C 1
ATOM 691 O O . LEU A 1 83 ? -17.881 8.756 11.982 1.00 92.19 83 LEU A O 1
ATOM 695 N N . GLY A 1 84 ? -17.867 10.923 12.638 1.00 94.81 84 GLY A N 1
ATOM 696 C CA . GLY A 1 84 ? -17.158 11.469 11.483 1.00 94.81 84 GLY A CA 1
ATOM 697 C C . GLY A 1 84 ? -15.782 10.830 11.317 1.00 94.81 84 GLY A C 1
ATOM 698 O O . GLY A 1 84 ? -15.514 10.250 10.272 1.00 94.81 84 GLY A O 1
ATOM 699 N N . MET A 1 85 ? -14.978 10.781 12.384 1.00 94.81 85 MET A N 1
ATOM 700 C CA . MET A 1 85 ? -13.657 10.132 12.363 1.00 94.81 85 MET A CA 1
ATOM 701 C C . MET A 1 85 ? -13.731 8.648 11.967 1.00 94.81 85 MET A C 1
ATOM 703 O O . MET A 1 85 ? -12.899 8.165 11.202 1.00 94.81 85 MET A O 1
ATOM 707 N N . VAL A 1 86 ? -14.746 7.908 12.436 1.00 95.12 86 VAL A N 1
ATOM 708 C CA . VAL A 1 86 ? -14.942 6.507 12.015 1.00 95.12 86 VAL A CA 1
ATOM 709 C C . VAL A 1 86 ? -15.348 6.415 10.540 1.00 95.12 86 VAL A C 1
ATOM 711 O O . VAL A 1 86 ? -14.998 5.453 9.858 1.00 95.12 86 VAL A O 1
ATOM 714 N N . SER A 1 87 ? -16.104 7.386 10.024 1.00 95.25 87 SER A N 1
ATOM 715 C CA . SER A 1 87 ? -16.408 7.473 8.592 1.00 95.25 87 SER A CA 1
ATOM 716 C C . SER A 1 87 ? -15.148 7.726 7.765 1.00 95.25 87 SER A C 1
ATOM 718 O O . SER A 1 87 ? -14.930 7.018 6.782 1.00 95.25 87 SER A O 1
ATOM 720 N N . ASP A 1 88 ? -14.301 8.659 8.196 1.00 96.50 88 ASP A N 1
ATOM 721 C CA . ASP A 1 88 ? -13.047 9.004 7.522 1.00 96.50 88 ASP A CA 1
ATOM 722 C C . ASP A 1 88 ? -12.077 7.816 7.507 1.00 96.50 88 ASP A C 1
ATOM 724 O O . ASP A 1 88 ? -11.511 7.489 6.464 1.00 96.50 88 ASP A O 1
ATOM 728 N N . TYR A 1 89 ? -11.974 7.084 8.623 1.00 95.25 89 TYR A N 1
ATOM 729 C CA . TYR A 1 89 ? -11.232 5.822 8.700 1.00 95.25 89 TYR A CA 1
ATOM 730 C C . TYR A 1 89 ? -11.701 4.805 7.649 1.00 95.25 89 TYR A C 1
ATOM 732 O O . TYR A 1 89 ? -10.895 4.216 6.927 1.00 95.25 89 TYR A O 1
ATOM 740 N N . VAL A 1 90 ? -13.019 4.606 7.534 1.00 95.50 90 VAL A N 1
ATOM 741 C CA . VAL A 1 90 ? -13.586 3.674 6.551 1.00 95.50 90 VAL A CA 1
ATOM 742 C C . VAL A 1 90 ? -13.319 4.155 5.126 1.00 95.50 90 VAL A C 1
ATOM 744 O O . VAL A 1 90 ? -13.012 3.330 4.267 1.00 95.50 90 VAL A O 1
ATOM 747 N N . ALA A 1 91 ? -13.417 5.457 4.857 1.00 95.75 91 ALA A N 1
ATOM 748 C CA . ALA A 1 91 ? -13.121 6.020 3.543 1.00 95.75 91 ALA A CA 1
ATOM 749 C C . ALA A 1 91 ? -11.649 5.802 3.151 1.00 95.75 91 ALA A C 1
ATOM 751 O O . ALA A 1 91 ? -11.383 5.315 2.050 1.00 95.75 91 ALA A O 1
ATOM 752 N N . ALA A 1 92 ? -10.711 6.062 4.068 1.00 94.62 92 ALA A N 1
ATOM 753 C CA . ALA A 1 92 ? -9.285 5.809 3.864 1.00 94.62 92 ALA A CA 1
ATOM 754 C C . ALA A 1 92 ? -9.003 4.325 3.572 1.00 94.62 92 ALA A C 1
ATOM 756 O O . ALA A 1 92 ? -8.318 4.003 2.601 1.00 94.62 92 ALA A O 1
ATOM 757 N N . PHE A 1 93 ? -9.609 3.412 4.340 1.00 93.81 93 PHE A N 1
ATOM 758 C CA . PHE A 1 93 ? -9.482 1.972 4.102 1.00 93.81 93 PHE A CA 1
ATOM 759 C C . PHE A 1 93 ? -9.993 1.547 2.715 1.00 93.81 93 PHE A C 1
ATOM 761 O O . PHE A 1 93 ? -9.349 0.749 2.037 1.00 93.81 93 PHE A O 1
ATOM 768 N N . HIS A 1 94 ? -11.128 2.084 2.254 1.00 92.94 94 HIS A N 1
ATOM 769 C CA . HIS A 1 94 ? -11.621 1.792 0.903 1.00 92.94 94 HIS A CA 1
ATOM 770 C C . HIS A 1 94 ? -10.693 2.341 -0.186 1.00 92.94 94 HIS A C 1
ATOM 772 O O . HIS A 1 94 ? -10.550 1.700 -1.228 1.00 92.94 94 HIS A O 1
ATOM 778 N N . GLY A 1 95 ? -10.050 3.488 0.057 1.00 92.69 95 GLY A N 1
ATOM 779 C CA . GLY A 1 95 ? -9.000 4.023 -0.809 1.00 92.69 95 GLY A CA 1
ATOM 780 C C . GLY A 1 95 ? -7.839 3.041 -0.964 1.00 92.69 95 GLY A C 1
ATOM 781 O O . GLY A 1 95 ? -7.516 2.657 -2.085 1.00 92.69 95 GLY A O 1
ATOM 782 N N . LEU A 1 96 ? -7.296 2.552 0.155 1.00 90.62 96 LEU A N 1
ATOM 783 C CA . LEU A 1 96 ? -6.228 1.542 0.162 1.00 90.62 96 LEU A CA 1
ATOM 784 C C . LEU A 1 96 ? -6.659 0.244 -0.524 1.00 90.62 96 LEU A C 1
ATOM 786 O O . LEU A 1 96 ? -5.949 -0.281 -1.377 1.00 90.62 96 LEU A O 1
ATOM 790 N N . LYS A 1 97 ? -7.867 -0.246 -0.224 1.00 90.50 97 LYS A N 1
ATOM 791 C CA . LYS A 1 97 ? -8.406 -1.446 -0.871 1.00 90.50 97 LYS A CA 1
ATOM 792 C C . LYS A 1 97 ? -8.483 -1.281 -2.386 1.00 90.50 97 LYS A C 1
ATOM 794 O O . LYS A 1 97 ? -8.186 -2.227 -3.109 1.00 90.50 97 LYS A O 1
ATOM 799 N N . LYS A 1 98 ? -8.883 -0.107 -2.880 1.00 90.50 98 LYS A N 1
ATOM 800 C CA . LYS A 1 98 ? -8.944 0.161 -4.320 1.00 90.50 98 LYS A CA 1
ATOM 801 C C . LYS A 1 98 ? -7.560 0.080 -4.962 1.00 90.50 98 LYS A C 1
ATOM 803 O O . LYS A 1 98 ? -7.467 -0.498 -6.036 1.00 90.50 98 LYS A O 1
ATOM 808 N N . LEU A 1 99 ? -6.526 0.609 -4.307 1.00 88.00 99 LEU A N 1
ATOM 809 C CA . LEU A 1 99 ? -5.145 0.520 -4.792 1.00 88.00 99 LEU A CA 1
ATOM 810 C C . LEU A 1 99 ? -4.698 -0.943 -4.895 1.00 88.00 99 LEU A C 1
ATOM 812 O O . LEU A 1 99 ? -4.343 -1.388 -5.976 1.00 88.00 99 LEU A O 1
ATOM 816 N N . ILE A 1 100 ? -4.863 -1.720 -3.821 1.00 86.81 100 ILE A N 1
ATOM 817 C CA . ILE A 1 100 ? -4.444 -3.134 -3.775 1.00 86.81 100 ILE A CA 1
ATOM 818 C C . ILE A 1 100 ? -5.224 -4.002 -4.779 1.00 86.81 100 ILE A C 1
ATOM 820 O O . ILE A 1 100 ? -4.687 -4.924 -5.381 1.00 86.81 100 ILE A O 1
ATOM 824 N N . THR A 1 101 ? -6.520 -3.735 -4.962 1.00 86.31 101 THR A N 1
ATOM 825 C CA . THR A 1 101 ? -7.388 -4.556 -5.832 1.00 86.31 101 THR A CA 1
ATOM 826 C C . THR A 1 101 ? -7.384 -4.132 -7.298 1.00 86.31 101 THR A C 1
ATOM 828 O O . THR A 1 101 ? -7.984 -4.827 -8.119 1.00 86.31 101 THR A O 1
ATOM 831 N N . THR A 1 102 ? -6.730 -3.018 -7.642 1.00 87.81 102 THR A N 1
ATOM 832 C CA . THR A 1 102 ? -6.660 -2.503 -9.018 1.00 87.81 102 THR A CA 1
ATOM 833 C C . THR A 1 102 ? -5.209 -2.501 -9.506 1.00 87.81 102 THR A C 1
ATOM 835 O O . THR A 1 102 ? -4.629 -1.425 -9.654 1.00 87.81 102 THR A O 1
ATOM 838 N N . PRO A 1 103 ? -4.610 -3.679 -9.763 1.00 82.75 103 PRO A N 1
ATOM 839 C CA . PRO A 1 103 ? -3.269 -3.744 -10.334 1.00 82.75 103 PRO A CA 1
ATOM 840 C C . PRO A 1 103 ? -3.252 -3.161 -11.751 1.00 82.75 103 PRO A C 1
ATOM 842 O O . PRO A 1 103 ? -4.290 -3.105 -12.430 1.00 82.75 103 PRO A O 1
ATOM 845 N N . PHE A 1 104 ? -2.069 -2.766 -12.230 1.00 84.62 104 PHE A N 1
ATOM 846 C CA . PHE A 1 104 ? -1.923 -2.350 -13.620 1.00 84.62 104 PHE A CA 1
ATOM 847 C C . PHE A 1 104 ? -2.377 -3.462 -14.572 1.00 84.62 104 PHE A C 1
ATOM 849 O O . PHE A 1 104 ? -2.133 -4.648 -14.327 1.00 84.62 104 PHE A O 1
ATOM 856 N N . PRO A 1 105 ? -3.033 -3.110 -15.693 1.00 89.75 105 PRO A N 1
ATOM 857 C CA . PRO A 1 105 ? -3.427 -4.107 -16.669 1.00 89.75 105 PRO A CA 1
ATOM 858 C C . PRO A 1 105 ? -2.197 -4.864 -17.177 1.00 89.75 105 PRO A C 1
ATOM 860 O O . PRO A 1 105 ? -1.342 -4.286 -17.845 1.00 89.75 105 PRO A O 1
ATOM 863 N N . PHE A 1 106 ? -2.141 -6.171 -16.920 1.00 89.75 106 PHE A N 1
ATOM 864 C CA . PHE A 1 106 ? -1.031 -7.028 -17.347 1.00 89.75 106 PHE A CA 1
ATOM 865 C C . PHE A 1 106 ? -0.630 -6.850 -18.830 1.00 89.75 106 PHE A C 1
ATOM 867 O O . PHE A 1 106 ? 0.565 -6.724 -19.105 1.00 89.75 106 PHE A O 1
ATOM 874 N N . PRO A 1 107 ? -1.570 -6.744 -19.799 1.00 94.88 107 PRO A N 1
ATOM 875 C CA . PRO A 1 107 ? -1.202 -6.530 -21.198 1.00 94.88 107 PRO A CA 1
ATOM 876 C C . PRO A 1 107 ? -0.433 -5.227 -21.443 1.00 94.88 107 PRO A C 1
ATOM 878 O O . PRO A 1 107 ? 0.402 -5.181 -22.341 1.00 94.88 107 PRO A O 1
ATOM 881 N N . LEU A 1 108 ? -0.692 -4.179 -20.653 1.00 92.62 108 LEU A N 1
ATOM 882 C CA . LEU A 1 108 ? 0.001 -2.898 -20.778 1.00 92.62 108 LEU A CA 1
ATOM 883 C C . LEU A 1 108 ? 1.480 -3.051 -20.409 1.00 92.62 108 LEU A C 1
ATOM 885 O O . LEU A 1 108 ? 2.346 -2.675 -21.196 1.00 92.62 108 LEU A O 1
ATOM 889 N N . VAL A 1 109 ? 1.754 -3.672 -19.259 1.00 92.44 109 VAL A N 1
ATOM 890 C CA . VAL A 1 109 ? 3.118 -3.953 -18.782 1.00 92.44 109 VAL A CA 1
ATOM 891 C C . VAL A 1 109 ? 3.849 -4.867 -19.768 1.00 92.44 109 VAL A C 1
ATOM 893 O O . VAL A 1 109 ? 4.982 -4.596 -20.163 1.00 92.44 109 VAL A O 1
ATOM 896 N N . GLN A 1 110 ? 3.177 -5.918 -20.250 1.00 94.94 110 GLN A N 1
ATOM 897 C CA . GLN A 1 110 ? 3.755 -6.843 -21.223 1.00 94.94 110 GLN A CA 1
ATOM 898 C C . GLN A 1 110 ? 4.123 -6.147 -22.544 1.00 94.94 110 GLN A C 1
ATOM 900 O O . GLN A 1 110 ? 5.212 -6.377 -23.080 1.00 94.94 110 GLN A O 1
ATOM 905 N N . MET A 1 111 ? 3.234 -5.309 -23.088 1.00 95.75 111 MET A N 1
ATOM 906 C CA . MET A 1 111 ? 3.504 -4.572 -24.326 1.00 95.75 111 MET A CA 1
ATOM 907 C C . MET A 1 111 ? 4.636 -3.559 -24.147 1.00 95.75 111 MET A C 1
ATOM 909 O O . MET A 1 111 ? 5.515 -3.503 -25.006 1.00 95.75 111 MET A O 1
ATOM 913 N N . ALA A 1 112 ? 4.659 -2.815 -23.037 1.00 93.75 112 ALA A N 1
ATOM 914 C CA . ALA A 1 112 ? 5.720 -1.853 -22.736 1.00 93.75 112 ALA A CA 1
ATOM 915 C C . ALA A 1 112 ? 7.097 -2.531 -22.679 1.00 93.75 112 ALA A C 1
ATOM 917 O O . ALA A 1 112 ? 8.020 -2.119 -23.383 1.00 93.75 112 ALA A O 1
ATOM 918 N N . ARG A 1 113 ? 7.208 -3.646 -21.949 1.00 95.12 113 ARG A N 1
ATOM 919 C CA . ARG A 1 113 ? 8.452 -4.421 -21.850 1.00 95.12 113 ARG A CA 1
ATOM 920 C C . ARG A 1 113 ? 8.892 -5.008 -23.188 1.00 95.12 113 ARG A C 1
ATOM 922 O O . ARG A 1 113 ? 10.075 -4.985 -23.521 1.00 95.12 113 ARG A O 1
ATOM 929 N N . THR A 1 114 ? 7.944 -5.512 -23.978 1.00 96.19 114 THR A N 1
ATOM 930 C CA . THR A 1 114 ? 8.232 -6.044 -25.320 1.00 96.19 114 THR A CA 1
ATOM 931 C C . THR A 1 114 ? 8.742 -4.940 -26.249 1.00 96.19 114 THR A C 1
ATOM 933 O O . THR A 1 114 ? 9.711 -5.140 -26.978 1.00 96.19 114 THR A O 1
ATOM 936 N N . PHE A 1 115 ? 8.130 -3.755 -26.202 1.00 96.31 115 PHE A N 1
ATOM 937 C CA . PHE A 1 115 ? 8.576 -2.590 -26.963 1.00 96.31 115 PHE A CA 1
ATOM 938 C C . PHE A 1 115 ? 9.980 -2.134 -26.540 1.00 96.31 115 PHE A C 1
ATOM 940 O O . PHE A 1 115 ? 10.841 -1.944 -27.399 1.00 96.31 115 PHE A O 1
ATOM 947 N N . LEU A 1 116 ? 10.238 -2.033 -25.232 1.00 96.31 116 LEU A N 1
ATOM 948 C CA . LEU A 1 116 ? 11.548 -1.684 -24.677 1.00 96.31 116 LEU A CA 1
ATOM 949 C C . LEU A 1 116 ? 12.635 -2.677 -25.117 1.00 96.31 116 LEU A C 1
ATOM 951 O O . LEU A 1 116 ? 13.734 -2.269 -25.488 1.00 96.31 116 LEU A O 1
ATOM 955 N N . PHE A 1 117 ? 12.315 -3.974 -25.136 1.00 95.94 117 PHE A N 1
ATOM 956 C CA . PHE A 1 117 ? 13.225 -5.011 -25.617 1.00 95.94 117 PHE A CA 1
ATOM 957 C C . PHE A 1 117 ? 13.630 -4.781 -27.078 1.00 95.94 117 PHE A C 1
ATOM 959 O O . PHE A 1 117 ? 14.821 -4.770 -27.391 1.00 95.94 117 PHE A O 1
ATOM 966 N N . PHE A 1 118 ? 12.664 -4.539 -27.971 1.00 96.62 118 PHE A N 1
ATOM 967 C CA . PHE A 1 118 ? 12.971 -4.232 -29.371 1.00 96.62 118 PHE A CA 1
ATOM 968 C C . PHE A 1 118 ? 13.751 -2.925 -29.521 1.00 96.62 118 PHE A C 1
ATOM 970 O O . PHE A 1 118 ? 14.659 -2.850 -30.348 1.00 96.62 118 PHE A O 1
ATOM 977 N N . TRP A 1 119 ? 13.441 -1.909 -28.717 1.00 94.12 119 TRP A N 1
ATOM 978 C CA . TRP A 1 119 ? 14.150 -0.632 -28.726 1.00 94.12 119 TRP A CA 1
ATOM 979 C C . TRP A 1 119 ? 15.633 -0.799 -28.373 1.00 94.12 119 TRP A C 1
ATOM 981 O O . TRP A 1 119 ? 16.505 -0.435 -29.159 1.00 94.12 119 TRP A O 1
ATOM 991 N N . VAL A 1 120 ? 15.935 -1.444 -27.244 1.00 95.19 120 VAL A N 1
ATOM 992 C CA . VAL A 1 120 ? 17.319 -1.712 -26.818 1.00 95.19 120 VAL A CA 1
ATOM 993 C C . VAL A 1 120 ? 18.049 -2.609 -27.820 1.00 95.19 120 VAL A C 1
ATOM 995 O O . VAL A 1 120 ? 19.223 -2.384 -28.104 1.00 95.19 120 VAL A O 1
ATOM 998 N N . PHE A 1 121 ? 17.363 -3.597 -28.401 1.00 94.38 121 PHE A N 1
ATOM 999 C CA . PHE A 1 121 ? 17.956 -4.473 -29.412 1.00 94.38 121 PHE A CA 1
ATOM 1000 C C . PHE A 1 121 ? 18.292 -3.737 -30.719 1.00 94.38 121 PHE A C 1
ATOM 1002 O O . PHE A 1 121 ? 19.272 -4.075 -31.378 1.00 94.38 121 PHE A O 1
ATOM 1009 N N . THR A 1 122 ? 17.497 -2.738 -31.112 1.00 94.44 122 THR A N 1
ATOM 1010 C CA . THR A 1 122 ? 17.654 -2.039 -32.400 1.00 94.44 122 THR A CA 1
ATOM 1011 C C . THR A 1 122 ? 18.634 -0.866 -32.352 1.00 94.44 122 THR A C 1
ATOM 1013 O O . THR A 1 122 ? 19.275 -0.585 -33.366 1.00 94.44 122 THR A O 1
ATOM 1016 N N . ILE A 1 123 ? 18.820 -0.220 -31.196 1.00 93.00 123 ILE A N 1
ATOM 1017 C CA . ILE A 1 123 ? 19.713 0.943 -31.056 1.00 93.00 123 ILE A CA 1
ATOM 1018 C C . ILE A 1 123 ? 21.169 0.700 -31.494 1.00 93.00 123 ILE A C 1
ATOM 1020 O O . ILE A 1 123 ? 21.700 1.553 -32.209 1.00 93.00 123 ILE A O 1
ATOM 1024 N N . PRO A 1 124 ? 21.834 -0.424 -31.157 1.00 91.19 124 PRO A N 1
ATOM 1025 C CA . PRO A 1 124 ? 23.202 -0.674 -31.607 1.00 91.19 124 PRO A CA 1
ATOM 1026 C C . PRO A 1 124 ? 23.340 -0.618 -33.133 1.00 91.19 124 PRO A C 1
ATOM 1028 O O . PRO A 1 124 ? 24.310 -0.070 -33.649 1.00 91.19 124 PRO A O 1
ATOM 1031 N N . PHE A 1 125 ? 22.344 -1.128 -33.864 1.00 91.12 125 PHE A N 1
ATOM 1032 C CA . PHE A 1 125 ? 22.337 -1.108 -35.327 1.00 91.12 125 PHE A CA 1
ATOM 1033 C C . PHE A 1 125 ? 22.126 0.297 -35.898 1.00 91.12 125 PHE A C 1
ATOM 1035 O O . PHE A 1 125 ? 22.654 0.595 -36.965 1.00 91.12 125 PHE A O 1
ATOM 1042 N N . ALA A 1 126 ? 21.385 1.157 -35.194 1.00 90.12 126 ALA A N 1
ATOM 1043 C CA . ALA A 1 126 ? 21.197 2.548 -35.593 1.00 90.12 126 ALA A CA 1
ATOM 1044 C C . ALA A 1 126 ? 22.492 3.364 -35.437 1.00 90.12 126 ALA A C 1
ATOM 1046 O O . ALA A 1 126 ? 22.855 4.116 -36.333 1.00 90.12 126 ALA A O 1
ATOM 1047 N N . ILE A 1 127 ? 23.226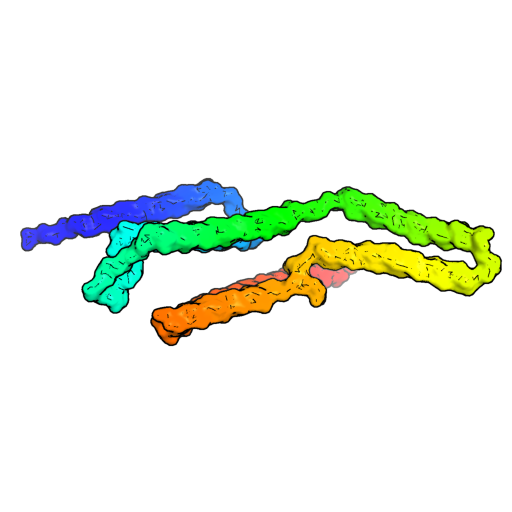 3.173 -34.335 1.00 89.00 127 ILE A N 1
ATOM 1048 C CA . ILE A 1 127 ? 24.420 3.974 -34.014 1.00 89.00 127 ILE A CA 1
ATOM 1049 C C . ILE A 1 127 ? 25.630 3.603 -34.891 1.00 89.00 127 ILE A C 1
ATOM 1051 O O . ILE A 1 127 ? 26.417 4.477 -35.250 1.00 89.00 127 ILE A O 1
ATOM 1055 N N . VAL A 1 128 ? 25.780 2.327 -35.269 1.00 86.81 128 VAL A N 1
ATOM 1056 C CA . VAL A 1 128 ? 26.923 1.839 -36.075 1.00 86.81 128 VAL A CA 1
ATOM 1057 C C . VAL A 1 128 ? 27.044 2.538 -37.439 1.00 86.81 128 VAL A C 1
ATOM 1059 O O . VAL A 1 128 ? 28.142 2.605 -37.986 1.00 86.81 128 VAL A O 1
ATOM 1062 N N . GLY A 1 129 ? 25.945 3.056 -37.997 1.00 81.81 129 GLY A N 1
ATOM 1063 C CA . GLY A 1 129 ? 25.963 3.782 -39.271 1.00 81.81 129 GLY A CA 1
ATOM 1064 C C . GLY A 1 129 ? 26.405 5.246 -39.168 1.00 81.81 129 GLY A C 1
ATOM 1065 O O . GLY A 1 129 ? 26.928 5.782 -40.143 1.00 81.81 129 GLY A O 1
ATOM 1066 N N . ASP A 1 130 ? 26.222 5.870 -38.003 1.00 83.81 130 ASP A N 1
ATOM 1067 C CA . ASP A 1 130 ? 26.384 7.318 -37.819 1.00 83.81 130 ASP A CA 1
ATOM 1068 C C . ASP A 1 130 ? 27.708 7.696 -37.135 1.00 83.81 130 ASP A C 1
ATOM 1070 O O . ASP A 1 130 ? 28.192 8.817 -37.300 1.00 83.81 130 ASP A O 1
ATOM 1074 N N . ILE A 1 131 ? 28.309 6.774 -36.373 1.00 86.00 131 ILE A N 1
ATOM 1075 C CA . ILE A 1 131 ? 29.521 7.028 -35.583 1.00 86.00 131 ILE A CA 1
ATOM 1076 C C . ILE A 1 131 ? 30.685 6.180 -36.096 1.00 86.00 131 ILE A C 1
ATOM 1078 O O . ILE A 1 131 ? 30.660 4.953 -36.032 1.00 86.00 131 ILE A O 1
ATOM 1082 N N . SER A 1 132 ? 31.741 6.853 -36.556 1.00 80.25 132 SER A N 1
ATOM 1083 C CA . SER A 1 132 ? 32.945 6.209 -37.098 1.00 80.25 132 SER A CA 1
ATOM 1084 C C . SER A 1 132 ? 33.827 5.557 -36.028 1.00 80.25 132 SER A C 1
ATOM 1086 O O . SER A 1 132 ? 34.512 4.581 -36.321 1.00 80.25 132 SER A O 1
ATOM 1088 N N . GLU A 1 133 ? 33.833 6.095 -34.803 1.00 90.56 133 GLU A N 1
ATOM 1089 C CA . GLU A 1 133 ? 34.666 5.618 -33.693 1.00 90.56 133 GLU A CA 1
ATOM 1090 C C . GLU A 1 133 ? 33.906 4.594 -32.824 1.00 90.56 133 GLU A C 1
ATOM 1092 O O . GLU A 1 133 ? 32.962 4.959 -32.113 1.00 90.56 133 GLU A O 1
ATOM 1097 N N . PRO A 1 134 ? 34.314 3.308 -32.797 1.00 87.12 134 PRO A N 1
ATOM 1098 C CA . PRO A 1 134 ? 33.572 2.257 -32.093 1.00 87.12 134 PRO A CA 1
ATOM 1099 C C . PRO A 1 134 ? 33.430 2.491 -30.584 1.00 87.12 134 PRO A C 1
ATOM 1101 O O . PRO A 1 134 ? 32.427 2.111 -29.984 1.00 87.12 134 PRO A O 1
ATOM 1104 N N . ILE A 1 135 ? 34.427 3.125 -29.958 1.00 90.81 135 ILE A N 1
ATOM 1105 C CA . ILE A 1 135 ? 34.427 3.400 -28.514 1.00 90.81 135 ILE A CA 1
ATOM 1106 C C . ILE A 1 135 ? 33.346 4.430 -28.161 1.00 90.81 135 ILE A C 1
ATOM 1108 O O . ILE A 1 135 ? 32.633 4.257 -27.174 1.00 90.81 135 ILE A O 1
ATOM 1112 N N . GLU A 1 136 ? 33.185 5.472 -28.979 1.00 90.94 136 GLU A N 1
ATOM 1113 C CA . GLU A 1 136 ? 32.154 6.497 -28.785 1.00 90.94 136 GLU A CA 1
ATOM 1114 C C . GLU A 1 136 ? 30.750 5.895 -28.941 1.00 90.94 136 GLU A C 1
ATOM 1116 O O . GLU A 1 136 ? 29.892 6.081 -28.074 1.00 90.94 136 GLU A O 1
ATOM 1121 N N . ALA A 1 137 ? 30.553 5.068 -29.974 1.00 91.06 137 ALA A N 1
ATOM 1122 C CA . ALA A 1 137 ? 29.310 4.333 -30.197 1.00 91.06 137 ALA A CA 1
ATOM 1123 C C . ALA A 1 137 ? 28.943 3.419 -29.015 1.00 91.06 137 ALA A C 1
ATOM 1125 O O . ALA A 1 137 ? 27.791 3.393 -28.577 1.00 91.06 137 ALA A O 1
ATOM 1126 N N . MET A 1 138 ? 29.922 2.695 -28.458 1.00 91.56 138 MET A N 1
ATOM 1127 C CA . MET A 1 138 ? 29.714 1.828 -27.295 1.00 91.56 138 MET A CA 1
ATOM 1128 C C . MET A 1 138 ? 29.297 2.612 -26.047 1.00 91.56 138 MET A C 1
ATOM 1130 O O . MET A 1 138 ? 28.379 2.187 -25.345 1.00 91.56 138 MET A O 1
ATOM 1134 N N . ILE A 1 139 ? 29.942 3.750 -25.774 1.00 94.38 139 ILE A N 1
ATOM 1135 C CA . ILE A 1 139 ? 29.626 4.591 -24.611 1.00 94.38 139 ILE A CA 1
ATOM 1136 C C . ILE 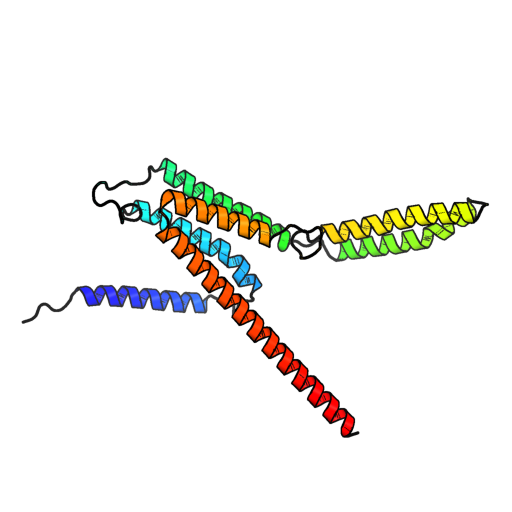A 1 139 ? 28.207 5.157 -24.730 1.00 94.38 139 ILE A C 1
ATOM 1138 O O . ILE A 1 139 ? 27.428 5.067 -23.780 1.00 94.38 139 ILE A O 1
ATOM 1142 N N . ILE A 1 140 ? 27.845 5.693 -25.897 1.00 92.38 140 ILE A N 1
ATOM 1143 C CA . ILE A 1 140 ? 26.503 6.241 -26.139 1.00 92.38 140 ILE A CA 1
ATOM 1144 C C . ILE A 1 140 ? 25.445 5.141 -26.004 1.00 92.38 140 ILE A C 1
ATOM 1146 O O . ILE A 1 140 ? 24.456 5.319 -25.290 1.00 92.38 140 ILE A O 1
ATOM 1150 N N . ASN A 1 141 ? 25.678 3.975 -26.613 1.00 94.00 141 ASN A N 1
ATOM 1151 C CA . ASN A 1 141 ? 24.775 2.833 -26.504 1.00 94.00 141 ASN A CA 1
ATOM 1152 C C . ASN A 1 141 ? 24.590 2.371 -25.047 1.00 94.00 141 ASN A C 1
ATOM 1154 O O . ASN A 1 141 ? 23.467 2.072 -24.635 1.00 94.00 141 ASN A O 1
ATOM 1158 N N . PHE A 1 142 ? 25.670 2.346 -24.258 1.00 95.12 142 PHE A N 1
ATOM 1159 C CA . PHE A 1 142 ? 25.614 2.008 -22.837 1.00 95.12 142 PHE A CA 1
ATOM 1160 C C . PHE A 1 142 ? 24.716 2.976 -22.065 1.00 95.12 142 PHE A C 1
ATOM 1162 O O . PHE A 1 142 ? 23.807 2.523 -21.376 1.00 95.12 142 PHE A O 1
ATOM 1169 N N . PHE A 1 143 ? 24.914 4.291 -22.204 1.00 95.88 143 PHE A N 1
ATOM 1170 C CA . PHE A 1 143 ? 24.111 5.276 -21.473 1.00 95.88 143 PHE A CA 1
ATOM 1171 C C . PHE A 1 143 ? 22.633 5.242 -21.860 1.00 95.88 143 PHE A C 1
ATOM 1173 O O . PHE A 1 143 ? 21.776 5.308 -20.979 1.00 95.88 143 PHE A O 1
ATOM 1180 N N . ILE A 1 144 ? 22.326 5.100 -23.152 1.00 94.62 144 ILE A N 1
ATOM 1181 C CA . ILE A 1 144 ? 20.938 5.010 -23.611 1.00 94.62 144 ILE A CA 1
ATOM 1182 C C . ILE A 1 144 ? 20.280 3.743 -23.053 1.00 94.62 144 ILE A C 1
ATOM 1184 O O . ILE A 1 144 ? 19.207 3.814 -22.454 1.00 94.62 144 ILE A O 1
ATOM 1188 N N . THR A 1 145 ? 20.941 2.592 -23.186 1.00 95.62 145 THR A N 1
ATOM 1189 C CA . THR A 1 145 ? 20.419 1.311 -22.692 1.00 95.62 145 THR A CA 1
ATOM 1190 C C . THR A 1 145 ? 20.250 1.321 -21.174 1.00 95.62 145 THR A C 1
ATOM 1192 O O . THR A 1 145 ? 19.197 0.931 -20.675 1.00 95.62 145 THR A O 1
ATOM 1195 N N . TYR A 1 146 ? 21.251 1.815 -20.442 1.00 96.31 146 TYR A N 1
ATOM 1196 C CA . TYR A 1 146 ? 21.200 1.962 -18.990 1.00 96.31 146 TYR A CA 1
ATOM 1197 C C . TYR A 1 146 ? 20.041 2.864 -18.555 1.00 96.31 146 TYR A C 1
ATOM 1199 O O . TYR A 1 146 ? 19.316 2.516 -17.630 1.00 96.31 146 TYR A O 1
ATOM 1207 N N . GLY A 1 147 ? 19.818 3.983 -19.253 1.00 96.31 147 GLY A N 1
ATOM 1208 C CA . GLY A 1 147 ? 18.707 4.888 -18.969 1.00 96.31 147 GLY A CA 1
ATOM 1209 C C . GLY A 1 147 ? 17.340 4.225 -19.149 1.00 96.31 147 GLY A C 1
ATOM 1210 O O . GLY A 1 147 ? 16.506 4.291 -18.251 1.00 96.31 147 GLY A O 1
ATOM 1211 N N . PHE A 1 148 ? 17.112 3.551 -20.279 1.00 95.50 148 PHE A N 1
ATOM 1212 C CA . PHE A 1 148 ? 15.818 2.928 -20.583 1.00 95.50 148 PHE A CA 1
ATOM 1213 C C . PHE A 1 148 ? 15.535 1.677 -19.742 1.00 95.50 148 PHE A C 1
ATOM 1215 O O . PHE A 1 148 ? 14.433 1.541 -19.214 1.00 95.50 148 PHE A O 1
ATOM 1222 N N . ILE A 1 149 ? 16.515 0.783 -19.576 1.00 96.06 149 ILE A N 1
ATOM 1223 C CA . ILE A 1 149 ? 16.356 -0.404 -18.720 1.00 96.06 149 ILE A CA 1
ATOM 1224 C C . ILE A 1 149 ? 16.254 0.006 -17.251 1.00 96.06 149 ILE A C 1
ATOM 1226 O O . ILE A 1 149 ? 15.421 -0.530 -16.527 1.00 96.06 149 ILE A O 1
ATOM 1230 N N . GLY A 1 150 ? 17.064 0.972 -16.812 1.00 95.81 150 GLY A N 1
ATOM 1231 C CA . GLY A 1 150 ? 16.997 1.500 -15.453 1.00 95.81 150 GLY A CA 1
ATOM 1232 C C . GLY A 1 150 ? 15.635 2.121 -15.146 1.00 95.81 150 GLY A C 1
ATOM 1233 O O . GLY A 1 150 ? 15.090 1.886 -14.074 1.00 95.81 150 GLY A O 1
ATOM 1234 N N . LEU A 1 151 ? 15.043 2.850 -16.098 1.00 95.19 151 LEU A N 1
ATOM 1235 C CA . LEU A 1 151 ? 13.704 3.418 -15.939 1.00 95.19 151 LEU A CA 1
ATOM 1236 C C . LEU A 1 151 ? 12.614 2.339 -15.827 1.00 95.19 151 LEU A C 1
ATOM 1238 O O . LEU A 1 151 ? 11.728 2.467 -14.983 1.00 95.19 151 LEU A O 1
ATOM 1242 N N . GLU A 1 152 ? 12.679 1.282 -16.642 1.00 94.56 152 GLU A N 1
ATOM 1243 C CA . GLU A 1 152 ? 11.768 0.130 -16.528 1.00 94.56 152 GLU A CA 1
ATOM 1244 C C . GLU A 1 152 ? 11.918 -0.551 -15.162 1.00 94.56 152 GLU A C 1
ATOM 1246 O O . GLU A 1 152 ? 10.920 -0.833 -14.507 1.00 94.56 152 GLU A O 1
ATOM 1251 N N . TYR A 1 153 ? 13.154 -0.753 -14.694 1.00 92.31 153 TYR A N 1
ATOM 1252 C CA . TYR A 1 153 ? 13.420 -1.359 -13.389 1.00 92.31 153 TYR A CA 1
ATOM 1253 C C . TYR A 1 153 ? 12.841 -0.523 -12.239 1.00 92.31 153 TYR A C 1
ATOM 1255 O O . TYR A 1 153 ? 12.132 -1.050 -11.391 1.00 92.31 153 TYR A O 1
ATOM 1263 N N . VAL A 1 154 ? 13.067 0.795 -12.246 1.00 92.62 154 VAL A N 1
ATOM 1264 C CA . VAL A 1 154 ? 12.476 1.705 -11.248 1.00 92.62 154 VAL A CA 1
ATOM 1265 C C . VAL A 1 154 ? 10.948 1.686 -11.315 1.00 92.62 154 VAL A C 1
ATOM 1267 O O . VAL A 1 154 ? 10.291 1.754 -10.283 1.00 92.62 154 VAL A O 1
ATOM 1270 N N . SER A 1 155 ? 10.368 1.577 -12.513 1.00 91.25 155 SER A N 1
ATOM 1271 C CA . SER A 1 155 ? 8.911 1.494 -12.673 1.00 91.25 155 SER A CA 1
ATOM 1272 C C . SER A 1 155 ? 8.339 0.205 -12.083 1.00 91.25 155 SER A C 1
ATOM 1274 O O . SER A 1 155 ? 7.238 0.241 -11.549 1.00 91.25 155 SER A O 1
ATOM 1276 N N . MET A 1 156 ? 9.077 -0.908 -12.162 1.00 89.00 156 MET A N 1
ATOM 1277 C CA . MET A 1 156 ? 8.690 -2.166 -11.519 1.00 89.00 156 MET A CA 1
ATOM 1278 C C . MET A 1 156 ? 8.738 -2.067 -9.995 1.00 89.00 156 MET A C 1
ATOM 1280 O O . MET A 1 156 ? 7.790 -2.489 -9.348 1.00 89.00 156 MET A O 1
ATOM 1284 N N . GLU A 1 157 ? 9.804 -1.485 -9.442 1.00 89.62 157 GLU A N 1
ATOM 1285 C CA . GLU A 1 157 ? 9.950 -1.301 -7.990 1.00 89.62 157 GLU A CA 1
ATOM 1286 C C . GLU A 1 157 ? 8.832 -0.414 -7.415 1.00 89.62 157 GLU A C 1
ATOM 1288 O O . GLU A 1 157 ? 8.324 -0.646 -6.330 1.00 89.62 157 GLU A O 1
ATOM 1293 N N . LEU A 1 158 ? 8.411 0.617 -8.155 1.00 88.25 158 LEU A N 1
ATOM 1294 C CA . LEU A 1 158 ? 7.366 1.542 -7.703 1.00 88.25 158 LEU A CA 1
ATOM 1295 C C . LEU A 1 158 ? 5.933 1.001 -7.863 1.00 88.25 158 LEU A C 1
ATOM 1297 O O . LEU A 1 158 ? 4.992 1.697 -7.472 1.00 88.25 158 LEU A O 1
ATOM 1301 N N . ASP A 1 159 ? 5.747 -0.176 -8.467 1.00 87.88 159 ASP A N 1
ATOM 1302 C CA . ASP A 1 159 ? 4.420 -0.729 -8.766 1.00 87.88 159 ASP A CA 1
ATOM 1303 C C . ASP A 1 159 ? 3.711 -1.275 -7.514 1.00 87.88 159 ASP A C 1
ATOM 1305 O O . ASP A 1 159 ? 2.494 -1.121 -7.380 1.00 87.88 159 ASP A O 1
ATOM 1309 N N . ASP A 1 160 ? 4.465 -1.850 -6.567 1.00 87.50 160 ASP A N 1
ATOM 1310 C CA . ASP A 1 160 ? 3.936 -2.404 -5.312 1.00 87.50 160 ASP A CA 1
ATOM 1311 C C . ASP A 1 160 ? 4.569 -1.758 -4.065 1.00 87.50 160 ASP A C 1
ATOM 1313 O O . ASP A 1 160 ? 5.304 -2.405 -3.330 1.00 87.50 160 ASP A O 1
ATOM 1317 N N . PRO A 1 161 ? 4.239 -0.491 -3.748 1.00 87.38 161 PRO A N 1
ATOM 1318 C CA . PRO A 1 161 ? 4.877 0.247 -2.651 1.00 87.38 161 PRO A CA 1
ATOM 1319 C C . PRO A 1 161 ? 4.550 -0.294 -1.246 1.00 87.38 161 PRO A C 1
ATOM 1321 O O . PRO A 1 161 ? 5.005 0.261 -0.244 1.00 87.38 161 PRO A O 1
ATOM 1324 N N . TYR A 1 162 ? 3.677 -1.301 -1.150 1.00 87.94 162 TYR A N 1
ATOM 1325 C CA . TYR A 1 162 ? 3.282 -1.955 0.098 1.00 87.94 162 TYR A CA 1
ATOM 1326 C C . TYR A 1 162 ? 3.847 -3.378 0.214 1.00 87.94 162 TYR A C 1
ATOM 1328 O O . TYR A 1 162 ? 3.402 -4.109 1.105 1.00 87.94 162 TYR A O 1
ATOM 1336 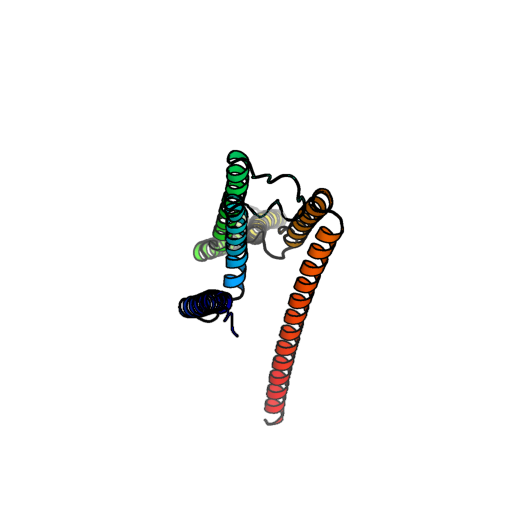N N . GLY A 1 163 ? 4.771 -3.756 -0.670 1.00 86.75 163 GLY A N 1
ATOM 1337 C CA . GLY A 1 163 ? 5.483 -5.021 -0.637 1.00 86.75 163 GLY A CA 1
ATOM 1338 C C . GLY A 1 163 ? 6.526 -5.100 0.482 1.00 86.75 163 GLY A C 1
ATOM 1339 O O . GLY A 1 163 ? 6.400 -4.475 1.541 1.00 86.75 163 GLY A O 1
ATOM 1340 N N . ASP A 1 164 ? 7.540 -5.927 0.237 1.00 87.19 164 ASP A N 1
ATOM 1341 C CA . ASP A 1 164 ? 8.644 -6.209 1.159 1.00 87.19 164 ASP A CA 1
ATOM 1342 C C . ASP A 1 164 ? 10.011 -5.770 0.580 1.00 87.19 164 ASP A C 1
ATOM 1344 O O . ASP A 1 164 ? 11.063 -6.185 1.082 1.00 87.19 164 ASP A O 1
ATOM 1348 N N . ASP A 1 165 ? 10.020 -4.950 -0.476 1.00 87.81 165 ASP A N 1
ATOM 1349 C CA . ASP A 1 165 ? 11.244 -4.463 -1.107 1.00 87.81 165 ASP A CA 1
ATOM 1350 C C . ASP A 1 165 ? 11.913 -3.351 -0.268 1.00 87.81 165 ASP A C 1
ATOM 1352 O O . ASP A 1 165 ? 11.266 -2.655 0.521 1.00 87.81 165 ASP A O 1
ATOM 1356 N N . PRO A 1 166 ? 13.240 -3.130 -0.395 1.00 87.69 166 PRO A N 1
ATOM 1357 C CA . PRO A 1 166 ? 13.969 -2.192 0.466 1.00 87.69 166 PRO A CA 1
ATOM 1358 C C . PRO A 1 166 ? 13.490 -0.737 0.400 1.00 87.69 166 PRO A C 1
ATOM 1360 O O . PRO A 1 166 ? 13.801 0.042 1.304 1.00 87.69 166 PRO A O 1
ATOM 1363 N N . ASN A 1 167 ? 12.815 -0.354 -0.686 1.00 88.38 167 ASN A N 1
ATOM 1364 C CA . ASN A 1 167 ? 12.309 0.998 -0.909 1.00 88.38 167 ASN A CA 1
ATOM 1365 C C . ASN A 1 167 ? 10.780 1.108 -0.739 1.00 88.38 167 ASN A C 1
ATOM 1367 O O . ASN A 1 167 ? 10.213 2.166 -1.027 1.00 88.38 167 ASN A O 1
ATOM 1371 N N . ASP A 1 168 ? 10.133 0.052 -0.247 1.00 92.00 168 ASP A N 1
ATOM 1372 C CA . ASP A 1 168 ? 8.710 0.055 0.075 1.00 92.00 168 ASP A CA 1
ATOM 1373 C C . ASP A 1 168 ? 8.420 0.779 1.389 1.00 92.00 168 ASP A C 1
ATOM 1375 O O . ASP A 1 168 ? 9.303 1.134 2.182 1.00 92.00 168 ASP A O 1
ATOM 1379 N N . PHE A 1 169 ? 7.137 1.036 1.634 1.00 90.31 169 PHE A N 1
ATOM 1380 C CA . PHE A 1 169 ? 6.711 1.630 2.886 1.00 90.31 169 PHE A CA 1
ATOM 1381 C C . PHE A 1 169 ? 6.923 0.675 4.065 1.00 90.31 169 PHE A C 1
ATOM 1383 O O . PHE A 1 169 ? 6.505 -0.481 4.040 1.00 90.31 169 PHE A O 1
ATOM 1390 N N . ASP A 1 170 ? 7.471 1.202 5.165 1.00 92.94 170 ASP A N 1
ATOM 1391 C CA . ASP A 1 170 ? 7.614 0.467 6.426 1.00 92.94 170 ASP A CA 1
ATOM 1392 C C . ASP A 1 170 ? 6.250 0.261 7.112 1.00 92.94 170 ASP A C 1
ATOM 1394 O O . ASP A 1 170 ? 5.856 0.959 8.053 1.00 92.94 170 ASP A O 1
ATOM 1398 N N . ASN A 1 171 ? 5.497 -0.712 6.601 1.00 89.81 171 ASN A N 1
ATOM 1399 C CA . ASN A 1 171 ? 4.162 -1.073 7.066 1.00 89.81 171 ASN A CA 1
ATOM 1400 C C . ASN A 1 171 ? 4.162 -1.486 8.542 1.00 89.81 171 ASN A C 1
ATOM 1402 O O . ASN A 1 171 ? 3.248 -1.139 9.298 1.00 89.81 171 ASN A O 1
ATOM 1406 N N . VAL A 1 172 ? 5.201 -2.209 8.967 1.00 87.75 172 VAL A N 1
ATOM 1407 C CA . VAL A 1 172 ? 5.341 -2.697 10.342 1.00 87.75 172 VAL A CA 1
ATOM 1408 C C . VAL A 1 172 ? 5.663 -1.543 11.285 1.00 87.75 172 VAL A C 1
ATOM 1410 O O . VAL A 1 172 ? 5.014 -1.422 12.326 1.00 87.75 172 VAL A O 1
ATOM 1413 N N . GLY A 1 173 ? 6.600 -0.667 10.924 1.00 89.06 173 GLY A N 1
ATOM 1414 C CA . GLY A 1 173 ? 6.942 0.518 11.707 1.00 89.06 173 GLY A CA 1
ATOM 1415 C C . GLY A 1 173 ? 5.772 1.491 11.834 1.00 89.06 173 GLY A C 1
ATOM 1416 O O . GLY A 1 173 ? 5.477 1.959 12.934 1.00 89.06 173 GLY A O 1
ATOM 1417 N N . MET A 1 174 ? 5.016 1.723 10.756 1.00 90.81 174 MET A N 1
ATOM 1418 C CA . MET A 1 174 ? 3.788 2.526 10.818 1.00 90.81 174 MET A CA 1
ATOM 1419 C C . MET A 1 174 ? 2.741 1.906 11.756 1.00 90.81 174 MET A C 1
ATOM 1421 O O . MET A 1 174 ? 2.132 2.614 12.561 1.00 90.81 174 MET A O 1
ATOM 1425 N N . ALA A 1 175 ? 2.545 0.584 11.711 1.00 88.88 175 ALA A N 1
ATOM 1426 C CA . ALA A 1 175 ? 1.629 -0.104 12.620 1.00 88.88 175 ALA A CA 1
ATOM 1427 C C . ALA A 1 175 ? 2.086 -0.022 14.089 1.00 88.88 175 ALA A C 1
ATOM 1429 O O . ALA A 1 175 ? 1.253 0.156 14.984 1.00 88.88 175 ALA A O 1
ATOM 1430 N N . GLN A 1 176 ? 3.395 -0.117 14.343 1.00 87.75 176 GLN A N 1
ATOM 1431 C CA . GLN A 1 176 ? 3.977 0.062 15.675 1.00 87.75 176 GLN A CA 1
ATOM 1432 C C . GLN A 1 176 ? 3.763 1.487 16.191 1.00 87.75 176 GLN A C 1
ATOM 1434 O O . GLN A 1 176 ? 3.295 1.649 17.315 1.00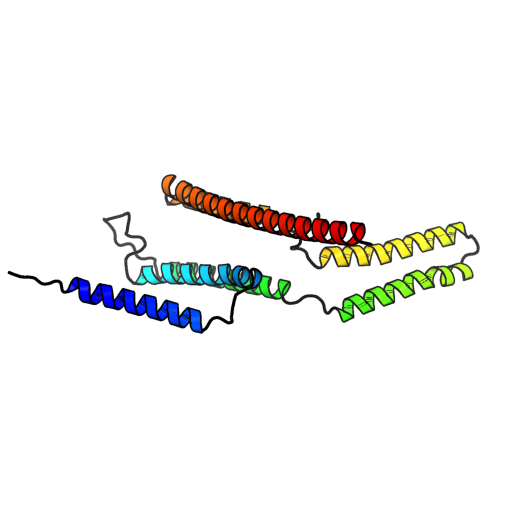 87.75 176 GLN A O 1
ATOM 1439 N N . MET A 1 177 ? 3.995 2.502 15.358 1.00 90.69 177 MET A N 1
ATOM 1440 C CA . MET A 1 177 ? 3.768 3.907 15.711 1.00 90.69 177 MET A CA 1
ATOM 1441 C C . MET A 1 177 ? 2.308 4.167 16.107 1.00 90.69 177 MET A C 1
ATOM 1443 O O . MET A 1 177 ? 2.039 4.743 17.159 1.00 90.69 177 MET A O 1
ATOM 1447 N N . VAL A 1 178 ? 1.344 3.661 15.328 1.00 91.44 178 VAL A N 1
ATOM 1448 C CA . VAL A 1 178 ? -0.087 3.773 15.667 1.00 91.44 178 VAL A CA 1
ATOM 1449 C C . VAL A 1 178 ? -0.405 3.072 16.991 1.00 91.44 178 VAL A C 1
ATOM 1451 O O . VAL A 1 178 ? -1.187 3.582 17.797 1.00 91.44 178 VAL A O 1
ATOM 1454 N N . PHE A 1 179 ? 0.187 1.903 17.243 1.00 90.12 179 PHE A N 1
ATOM 1455 C CA . PHE A 1 179 ? 0.012 1.205 18.514 1.00 90.12 179 PHE A CA 1
ATOM 1456 C C . PHE A 1 179 ? 0.575 2.009 19.695 1.00 90.12 179 PHE A C 1
ATOM 1458 O O . PHE A 1 179 ? -0.091 2.102 20.728 1.00 90.12 179 PHE A O 1
ATOM 1465 N N . GLU A 1 180 ? 1.758 2.607 19.548 1.00 87.81 180 GLU A N 1
ATOM 1466 C CA . GLU A 1 180 ? 2.369 3.467 20.564 1.00 87.81 180 GLU A CA 1
ATOM 1467 C C . GLU A 1 180 ? 1.498 4.687 20.872 1.00 87.81 180 GLU A C 1
ATOM 1469 O O . GLU A 1 180 ? 1.239 4.971 22.044 1.00 87.81 180 GLU A O 1
ATOM 1474 N N . ASP A 1 181 ? 0.957 5.350 19.850 1.00 92.88 181 ASP A N 1
ATOM 1475 C CA . ASP A 1 181 ? 0.057 6.493 20.021 1.00 92.88 181 ASP A CA 1
ATOM 1476 C C . ASP A 1 181 ? -1.222 6.112 20.780 1.00 92.88 181 ASP A C 1
ATOM 1478 O O . ASP A 1 181 ? -1.643 6.812 21.713 1.00 92.88 181 ASP A O 1
ATOM 1482 N N . ILE A 1 182 ? -1.830 4.972 20.433 1.00 90.69 182 ILE A N 1
ATOM 1483 C CA . ILE A 1 182 ? -3.004 4.436 21.138 1.00 90.69 182 ILE A CA 1
ATOM 1484 C C . ILE A 1 182 ? -2.645 4.110 22.591 1.00 90.69 182 ILE A C 1
ATOM 1486 O O . ILE A 1 182 ? -3.384 4.474 23.510 1.00 90.69 182 ILE A O 1
ATOM 1490 N N . TYR A 1 183 ? -1.506 3.453 22.810 1.00 88.81 183 TYR A N 1
ATOM 1491 C CA . TYR A 1 183 ? -1.031 3.085 24.138 1.00 88.81 183 TYR A CA 1
ATOM 1492 C C . TYR A 1 183 ? -0.801 4.323 25.013 1.00 88.81 183 TYR A C 1
ATOM 1494 O O . TYR A 1 183 ? -1.314 4.384 26.129 1.00 88.81 183 TYR A O 1
ATOM 1502 N N . ILE A 1 184 ? -0.094 5.336 24.504 1.00 88.12 184 ILE A N 1
ATOM 1503 C CA . ILE A 1 184 ? 0.174 6.593 25.216 1.00 88.12 184 ILE A CA 1
ATOM 1504 C C . ILE A 1 184 ? -1.134 7.330 25.516 1.00 88.12 184 ILE A C 1
ATOM 1506 O O . ILE A 1 184 ? -1.300 7.874 26.612 1.00 88.12 184 ILE A O 1
ATOM 1510 N N . THR A 1 185 ? -2.073 7.341 24.569 1.00 90.31 185 THR A N 1
ATOM 1511 C CA . THR A 1 185 ? -3.383 7.976 24.752 1.00 90.31 185 THR A CA 1
ATOM 1512 C C . THR A 1 185 ? -4.161 7.312 25.884 1.00 90.31 185 THR A C 1
ATOM 1514 O O . THR A 1 185 ? -4.630 8.006 26.787 1.00 90.31 185 THR A O 1
ATOM 1517 N N . ILE A 1 186 ? -4.243 5.979 25.898 1.00 88.44 186 ILE A N 1
ATOM 1518 C CA . ILE A 1 186 ? -4.914 5.216 26.965 1.00 88.44 186 ILE A CA 1
ATOM 1519 C C . ILE A 1 186 ? -4.186 5.389 28.296 1.00 88.44 186 ILE A C 1
ATOM 1521 O O . ILE A 1 186 ? -4.819 5.631 29.317 1.00 88.44 186 ILE A O 1
ATOM 1525 N N . TYR A 1 187 ? -2.856 5.343 28.295 1.00 86.06 187 TYR A N 1
ATOM 1526 C CA . TYR A 1 187 ? -2.052 5.540 29.496 1.00 86.06 187 TYR A CA 1
ATOM 1527 C C . TYR A 1 187 ? -2.341 6.891 30.165 1.00 86.06 187 TYR A C 1
ATOM 1529 O O . TYR A 1 187 ? -2.521 6.961 31.381 1.00 86.06 187 TYR A O 1
ATOM 1537 N N . LYS A 1 188 ? -2.425 7.967 29.371 1.00 88.88 188 LYS A N 1
ATOM 1538 C CA . LYS A 1 188 ? -2.703 9.322 29.871 1.00 88.88 188 LYS A CA 1
ATOM 1539 C C . LYS A 1 188 ? -4.160 9.530 30.294 1.00 88.88 188 LYS A C 1
ATOM 1541 O O . LYS A 1 188 ? -4.404 10.358 31.167 1.00 88.88 188 LYS A O 1
ATOM 1546 N N . THR A 1 189 ? -5.111 8.835 29.670 1.00 86.94 189 THR A N 1
ATOM 1547 C CA . THR A 1 189 ? -6.554 9.037 29.901 1.00 86.94 189 THR A CA 1
ATOM 1548 C C . THR A 1 189 ? -7.136 8.088 30.951 1.00 86.94 189 THR A C 1
ATOM 1550 O O . THR A 1 189 ? -7.825 8.546 31.860 1.00 86.94 189 THR A O 1
ATOM 1553 N N . ASP A 1 190 ? -6.813 6.796 30.871 1.00 84.81 190 ASP A N 1
ATOM 1554 C CA . ASP A 1 190 ? -7.396 5.716 31.680 1.00 84.81 190 ASP A CA 1
ATOM 1555 C C . ASP A 1 190 ? -6.427 5.110 32.714 1.00 84.81 190 ASP A C 1
ATOM 1557 O O . ASP A 1 190 ? -6.839 4.272 33.527 1.00 84.81 190 ASP A O 1
ATOM 1561 N N . GLY A 1 191 ? -5.154 5.516 32.694 1.00 87.88 191 GLY A N 1
ATOM 1562 C CA . GLY A 1 191 ? -4.111 5.072 33.620 1.00 87.88 191 GLY A CA 1
ATOM 1563 C C . GLY A 1 191 ? -3.352 3.812 33.184 1.00 87.88 191 GLY A C 1
ATOM 1564 O O . GLY A 1 191 ? -3.608 3.213 32.137 1.00 87.88 191 GLY A O 1
ATOM 1565 N N . THR A 1 192 ? -2.395 3.403 34.020 1.00 86.06 192 THR A N 1
ATOM 1566 C CA . THR A 1 192 ? -1.421 2.334 33.730 1.00 86.06 192 THR A CA 1
ATOM 1567 C C . THR A 1 192 ? -2.072 0.963 33.529 1.00 86.06 192 THR A C 1
ATOM 1569 O O . THR A 1 192 ? -1.768 0.281 32.558 1.00 86.06 192 THR A O 1
ATOM 1572 N N . GLU A 1 193 ? -3.028 0.587 34.383 1.00 88.06 193 GLU A N 1
ATOM 1573 C CA . GLU A 1 193 ? -3.694 -0.727 34.354 1.00 88.06 193 GLU A CA 1
ATOM 1574 C C . GLU A 1 193 ? -4.377 -1.011 33.004 1.00 88.06 193 GLU A C 1
ATOM 1576 O O . GLU A 1 193 ? -4.268 -2.106 32.442 1.00 88.06 193 GLU A O 1
ATOM 1581 N N . SER A 1 194 ? -5.059 -0.005 32.454 1.00 84.81 194 SER A N 1
ATOM 1582 C CA . SER A 1 194 ? -5.761 -0.109 31.172 1.00 84.81 194 SER A CA 1
ATOM 1583 C C . SER A 1 194 ? -4.774 -0.249 30.008 1.00 84.81 194 SER A C 1
ATOM 1585 O O . SER A 1 194 ? -4.988 -1.064 29.106 1.00 84.81 194 SER A O 1
ATOM 1587 N N . ALA A 1 195 ? -3.669 0.500 30.052 1.00 83.62 195 ALA A N 1
ATOM 1588 C CA . ALA A 1 195 ? -2.617 0.458 29.042 1.00 83.62 195 ALA A CA 1
ATOM 1589 C C . ALA A 1 195 ? -1.869 -0.891 29.047 1.00 83.62 195 ALA A C 1
ATOM 1591 O O . ALA A 1 195 ? -1.698 -1.510 27.994 1.00 83.62 195 ALA A O 1
ATOM 1592 N N . ASP A 1 196 ? -1.517 -1.411 30.225 1.00 86.50 196 ASP A N 1
ATOM 1593 C CA . ASP A 1 196 ? -0.870 -2.722 30.378 1.00 86.50 196 ASP A CA 1
ATOM 1594 C C . ASP A 1 196 ? -1.794 -3.873 29.945 1.00 86.50 196 ASP A C 1
ATOM 1596 O O . ASP A 1 196 ? -1.364 -4.849 29.318 1.00 86.50 196 ASP A O 1
ATOM 1600 N N . THR A 1 197 ? -3.100 -3.738 30.198 1.00 89.50 197 THR A N 1
ATOM 1601 C CA . THR A 1 197 ? -4.106 -4.693 29.714 1.00 89.50 197 THR A CA 1
ATOM 1602 C C . THR A 1 197 ? -4.184 -4.703 28.187 1.00 89.50 197 THR A C 1
ATOM 1604 O O . THR A 1 197 ? -4.282 -5.769 27.577 1.00 89.50 197 THR A O 1
ATOM 1607 N N . LEU A 1 198 ? -4.133 -3.537 27.536 1.00 86.19 198 LEU A N 1
ATOM 1608 C CA . LEU A 1 198 ? -4.077 -3.469 26.075 1.00 86.19 198 LEU A CA 1
ATOM 1609 C C . LEU A 1 198 ? -2.805 -4.147 25.555 1.00 86.19 198 LEU A C 1
ATOM 1611 O O . LEU A 1 198 ? -2.882 -5.003 24.671 1.00 86.19 198 LEU A O 1
ATOM 1615 N N . ARG A 1 199 ? -1.649 -3.795 26.126 1.00 87.50 199 ARG A N 1
ATOM 1616 C CA . ARG A 1 199 ? -0.349 -4.328 25.713 1.00 87.50 199 ARG A CA 1
ATOM 1617 C C . ARG A 1 199 ? -0.291 -5.849 25.826 1.00 87.50 199 ARG A C 1
ATOM 1619 O O . ARG A 1 199 ? 0.116 -6.502 24.870 1.00 87.50 199 ARG A O 1
ATOM 1626 N N . SER A 1 200 ? -0.736 -6.414 26.947 1.00 87.31 200 SER A N 1
ATOM 1627 C CA . SER A 1 200 ? -0.769 -7.872 27.146 1.00 87.31 200 SER A CA 1
ATOM 1628 C C . SER A 1 200 ? -1.679 -8.570 26.133 1.00 87.31 200 SER A C 1
ATOM 1630 O O . SER A 1 200 ? -1.261 -9.531 25.496 1.00 87.31 200 SER A O 1
ATOM 1632 N N . ARG A 1 201 ? -2.880 -8.036 25.871 1.00 88.62 201 ARG A N 1
ATOM 1633 C CA . ARG A 1 201 ? -3.796 -8.600 24.862 1.00 88.62 201 ARG A CA 1
ATOM 1634 C C . ARG A 1 201 ? -3.226 -8.583 23.447 1.00 88.62 201 ARG A C 1
ATOM 1636 O O . ARG A 1 201 ? -3.462 -9.529 22.691 1.00 88.62 201 ARG A O 1
ATOM 1643 N N . VAL A 1 202 ? -2.533 -7.507 23.073 1.00 85.12 202 VAL A N 1
ATOM 1644 C CA . VAL A 1 202 ? -1.867 -7.402 21.767 1.00 85.12 202 VAL A CA 1
ATOM 1645 C C . VAL A 1 202 ? -0.721 -8.404 21.689 1.00 85.12 202 VAL A C 1
ATOM 1647 O O . VAL A 1 202 ? -0.677 -9.190 20.746 1.00 85.12 202 VAL A O 1
ATOM 1650 N N . TRP A 1 203 ? 0.127 -8.460 22.716 1.00 85.44 203 TRP A N 1
ATOM 1651 C CA . TRP A 1 203 ? 1.235 -9.410 22.802 1.00 85.44 203 TRP A CA 1
ATOM 1652 C C . TRP A 1 203 ? 0.772 -10.868 22.696 1.00 85.44 203 TRP A C 1
ATOM 1654 O O . TRP A 1 203 ? 1.283 -11.627 21.874 1.00 85.44 203 TRP A O 1
ATOM 1664 N N . ASP A 1 204 ? -0.261 -11.248 23.448 1.00 88.25 204 ASP A N 1
ATOM 1665 C CA . ASP A 1 204 ? -0.838 -12.593 23.398 1.00 88.25 204 ASP A CA 1
ATOM 1666 C C . ASP A 1 204 ? -1.369 -12.933 22.005 1.00 88.25 204 ASP A C 1
ATOM 1668 O O . ASP A 1 204 ? -1.297 -14.081 21.564 1.00 88.25 204 ASP A O 1
ATOM 1672 N N . ARG A 1 205 ? -1.926 -11.946 21.295 1.00 81.56 205 ARG A N 1
ATOM 1673 C CA . ARG A 1 205 ? -2.400 -12.142 19.926 1.00 81.56 205 ARG A CA 1
ATOM 1674 C C . ARG A 1 205 ? -1.242 -12.336 18.955 1.00 81.56 205 ARG A C 1
ATOM 1676 O O . ARG A 1 205 ? -1.312 -13.276 18.169 1.00 81.56 205 ARG A O 1
ATOM 1683 N N . CYS A 1 206 ? -0.193 -11.523 19.044 1.00 79.56 206 CYS A N 1
ATOM 1684 C CA . CYS A 1 206 ? 1.013 -11.692 18.234 1.00 79.56 206 CYS A CA 1
ATOM 1685 C C . CYS A 1 206 ? 1.653 -13.066 18.468 1.00 79.56 206 CYS A C 1
ATOM 1687 O O . CYS A 1 206 ? 1.966 -13.769 17.513 1.00 79.56 206 CYS A O 1
ATOM 1689 N N . ASN A 1 207 ? 1.746 -13.513 19.723 1.00 81.44 207 ASN A N 1
ATOM 1690 C CA . ASN A 1 207 ? 2.288 -14.834 20.046 1.00 81.44 207 ASN A CA 1
ATOM 1691 C C . ASN A 1 207 ? 1.464 -15.977 19.452 1.00 81.44 207 ASN A C 1
ATOM 1693 O O . ASN A 1 207 ? 2.042 -16.954 18.981 1.00 81.44 207 ASN A O 1
ATOM 1697 N N . ARG A 1 208 ? 0.129 -15.861 19.441 1.00 78.94 208 ARG A N 1
ATOM 1698 C CA . ARG A 1 208 ? -0.738 -16.859 18.794 1.00 78.94 208 ARG A CA 1
ATOM 1699 C C . ARG A 1 208 ? -0.530 -16.911 17.284 1.00 78.94 208 ARG A C 1
ATOM 1701 O O . ARG A 1 208 ? -0.500 -18.002 16.733 1.00 78.94 208 ARG A O 1
ATOM 1708 N N . ILE A 1 209 ? -0.371 -15.759 16.633 1.00 76.06 209 ILE A N 1
ATOM 1709 C CA . ILE A 1 209 ? -0.102 -15.694 15.189 1.00 76.06 209 ILE A CA 1
ATOM 1710 C C . ILE A 1 209 ? 1.265 -16.318 14.883 1.00 76.06 209 ILE A C 1
ATOM 1712 O O . ILE A 1 209 ? 1.360 -17.196 14.036 1.00 76.06 209 ILE A O 1
ATOM 1716 N N . ASN A 1 210 ? 2.301 -15.955 15.641 1.00 76.00 210 ASN A N 1
ATOM 1717 C CA . ASN A 1 210 ? 3.649 -16.501 15.464 1.00 76.00 210 ASN A CA 1
ATOM 1718 C C . ASN A 1 210 ? 3.743 -18.000 15.791 1.00 76.00 210 ASN A C 1
ATOM 1720 O O . ASN A 1 210 ? 4.628 -18.688 15.292 1.00 76.00 210 ASN A O 1
ATOM 1724 N N . ALA A 1 211 ? 2.897 -18.513 16.685 1.00 73.94 211 ALA A N 1
ATOM 1725 C CA . ALA A 1 211 ? 2.778 -19.949 16.928 1.00 73.94 211 ALA A CA 1
ATOM 1726 C C . ALA A 1 211 ? 2.123 -20.655 15.732 1.00 73.94 211 ALA A C 1
ATOM 1728 O O . ALA A 1 211 ? 2.692 -21.605 15.217 1.00 73.94 211 ALA A O 1
ATOM 1729 N N . PHE A 1 212 ? 1.008 -20.120 15.227 1.00 71.31 212 PHE A N 1
ATOM 1730 C CA . PHE A 1 212 ? 0.322 -20.662 14.054 1.00 71.31 212 PHE A CA 1
ATOM 1731 C C . PHE A 1 212 ? 1.206 -20.685 12.797 1.00 71.31 212 PHE A C 1
ATOM 1733 O O . PHE A 1 212 ? 1.196 -21.668 12.066 1.00 71.31 212 PHE A O 1
ATOM 1740 N N . GLN A 1 213 ? 1.997 -19.631 12.568 1.00 68.12 213 GLN A N 1
ATOM 1741 C CA . GLN A 1 213 ? 2.935 -19.568 11.443 1.00 68.12 213 GLN A CA 1
ATOM 1742 C C . GLN A 1 213 ? 3.992 -20.681 11.526 1.00 68.12 213 GLN A C 1
ATOM 1744 O O . GLN A 1 213 ? 4.254 -21.357 10.539 1.00 68.12 213 GLN A O 1
ATOM 1749 N N . ARG A 1 214 ? 4.547 -20.913 12.725 1.00 70.25 214 ARG A N 1
ATOM 1750 C CA . ARG A 1 214 ? 5.524 -21.985 12.963 1.00 70.25 214 ARG A CA 1
ATOM 1751 C C . ARG A 1 214 ? 4.930 -23.371 12.734 1.00 70.25 214 ARG A C 1
ATOM 1753 O O . ARG A 1 214 ? 5.576 -24.192 12.097 1.00 70.25 214 ARG A O 1
ATOM 1760 N N . ASP A 1 215 ? 3.702 -23.602 13.195 1.00 71.94 215 ASP A N 1
ATOM 1761 C CA . ASP A 1 215 ? 3.007 -24.875 12.978 1.00 71.94 215 ASP A CA 1
ATOM 1762 C C . ASP A 1 215 ? 2.797 -25.145 11.472 1.00 71.94 215 ASP A C 1
ATOM 1764 O O . ASP A 1 215 ? 2.986 -26.267 11.004 1.00 71.94 215 ASP A O 1
ATOM 1768 N N . LEU A 1 216 ? 2.478 -24.104 10.691 1.00 68.75 216 LEU A N 1
ATOM 1769 C CA . LEU A 1 216 ? 2.352 -24.179 9.230 1.00 68.75 216 LEU A CA 1
ATOM 1770 C C . LEU A 1 216 ? 3.680 -24.507 8.537 1.00 68.75 216 LEU A C 1
ATOM 1772 O O . LEU A 1 216 ? 3.704 -25.345 7.635 1.00 68.75 216 LEU A O 1
ATOM 1776 N N . ASP A 1 217 ? 4.775 -23.873 8.956 1.00 69.94 217 ASP A N 1
ATOM 1777 C CA . ASP A 1 217 ? 6.110 -24.119 8.401 1.00 69.94 217 ASP A CA 1
ATOM 1778 C C . ASP A 1 217 ? 6.612 -25.536 8.732 1.00 69.94 217 ASP A C 1
ATOM 1780 O O . ASP A 1 217 ? 7.244 -26.192 7.896 1.00 69.94 217 ASP A O 1
ATOM 1784 N N . ASP A 1 218 ? 6.301 -26.047 9.925 1.00 74.06 218 ASP A N 1
ATOM 1785 C CA . ASP A 1 218 ? 6.623 -27.415 10.340 1.00 74.06 218 ASP A CA 1
ATOM 1786 C C . ASP A 1 218 ? 5.805 -28.462 9.556 1.00 74.06 218 ASP A C 1
ATOM 1788 O O . ASP A 1 218 ? 6.355 -29.475 9.098 1.00 74.06 218 ASP A O 1
ATOM 1792 N N . ASP A 1 219 ? 4.518 -28.202 9.309 1.00 72.06 219 ASP A N 1
ATOM 1793 C CA . ASP A 1 219 ? 3.656 -29.038 8.463 1.00 72.06 219 ASP A CA 1
ATOM 1794 C C . ASP A 1 219 ? 4.112 -29.038 6.991 1.00 72.06 219 ASP A C 1
ATOM 1796 O O . ASP A 1 219 ? 4.130 -30.086 6.332 1.00 72.06 219 ASP A O 1
ATOM 1800 N N . LEU A 1 220 ? 4.555 -27.890 6.468 1.00 69.50 220 LEU A N 1
ATOM 1801 C CA . LEU A 1 220 ? 5.100 -27.793 5.114 1.00 69.50 220 LEU A CA 1
ATOM 1802 C C . LEU A 1 220 ? 6.428 -28.558 4.997 1.00 69.50 220 LEU A C 1
ATOM 1804 O O . LEU A 1 220 ? 6.622 -29.347 4.068 1.00 69.50 220 LEU A O 1
ATOM 1808 N N . ASN A 1 221 ? 7.327 -28.386 5.969 1.00 69.44 221 ASN A N 1
ATOM 1809 C CA . ASN A 1 221 ? 8.625 -29.060 6.003 1.00 69.44 221 ASN A CA 1
ATOM 1810 C C . ASN A 1 221 ? 8.502 -30.576 6.203 1.00 69.44 221 ASN A C 1
ATOM 1812 O O . ASN A 1 221 ? 9.288 -31.341 5.635 1.00 69.44 221 ASN A O 1
ATOM 1816 N N . SER A 1 222 ? 7.520 -31.038 6.980 1.00 70.19 222 SER A N 1
ATOM 1817 C CA . SER A 1 222 ? 7.230 -32.468 7.115 1.00 70.19 222 SER A CA 1
ATOM 1818 C C . SER A 1 222 ? 6.679 -33.053 5.810 1.00 70.19 222 SER A C 1
ATOM 1820 O O . SER A 1 222 ? 7.155 -34.097 5.362 1.00 70.19 222 SER A O 1
ATOM 1822 N N . SER A 1 223 ? 5.780 -32.337 5.130 1.00 68.50 223 SER A N 1
ATOM 1823 C CA . SER A 1 223 ? 5.238 -32.727 3.822 1.00 68.50 223 SER A CA 1
ATOM 1824 C C . SER A 1 223 ? 6.328 -32.804 2.745 1.00 68.50 223 SER A C 1
ATOM 1826 O O . SER A 1 223 ? 6.401 -33.784 2.001 1.00 68.50 223 SER A O 1
ATOM 1828 N N . LEU A 1 224 ? 7.243 -31.831 2.707 1.00 63.38 224 LEU A N 1
ATOM 1829 C CA . LEU A 1 224 ? 8.394 -31.834 1.796 1.00 63.38 224 LEU A CA 1
ATOM 1830 C C . LEU A 1 224 ? 9.369 -32.989 2.081 1.00 63.38 224 LEU A C 1
ATOM 1832 O O . LEU A 1 224 ? 9.887 -33.593 1.139 1.00 63.38 224 LEU A O 1
ATOM 1836 N N . LYS A 1 225 ? 9.583 -33.354 3.354 1.00 65.50 225 LYS A N 1
ATOM 1837 C CA . LYS A 1 225 ? 10.388 -34.532 3.736 1.00 65.50 225 LYS A CA 1
ATOM 1838 C C . LYS A 1 225 ? 9.748 -35.855 3.312 1.00 65.50 225 LYS A C 1
ATOM 1840 O O . LYS A 1 225 ? 10.462 -36.767 2.907 1.00 65.50 225 LYS A O 1
ATOM 1845 N N . VAL A 1 226 ? 8.422 -35.975 3.380 1.00 68.75 226 VAL A N 1
ATOM 1846 C CA . VAL A 1 226 ? 7.705 -37.175 2.910 1.00 68.75 226 VAL A CA 1
ATOM 1847 C C . VAL A 1 226 ? 7.809 -37.304 1.388 1.00 68.75 226 VAL A C 1
ATOM 1849 O O . VAL A 1 226 ? 8.078 -38.390 0.872 1.00 68.75 226 VAL A O 1
ATOM 1852 N N . ILE A 1 227 ? 7.670 -36.191 0.662 1.00 62.78 227 ILE A N 1
ATOM 1853 C CA . ILE A 1 227 ? 7.793 -36.169 -0.800 1.00 62.78 227 ILE A CA 1
ATOM 1854 C C . ILE A 1 227 ? 9.223 -36.525 -1.231 1.00 62.78 227 ILE A C 1
ATOM 1856 O O . ILE A 1 227 ? 9.396 -37.373 -2.110 1.00 62.78 227 ILE A O 1
ATOM 1860 N N . SER A 1 228 ? 10.252 -35.966 -0.587 1.00 58.41 228 SER A N 1
ATOM 1861 C CA . SER A 1 228 ? 11.644 -36.301 -0.909 1.00 58.41 228 SER A CA 1
ATOM 1862 C C . SER A 1 228 ? 11.987 -37.756 -0.573 1.00 58.41 228 SER A C 1
ATOM 1864 O O . SER A 1 228 ? 12.579 -38.438 -1.407 1.00 58.41 228 SER A O 1
ATOM 1866 N N . ALA A 1 229 ? 11.531 -38.279 0.571 1.00 62.34 229 ALA A N 1
ATOM 1867 C CA . ALA A 1 229 ? 11.721 -39.682 0.942 1.00 62.34 229 ALA A CA 1
ATOM 1868 C C . ALA A 1 229 ? 11.038 -40.647 -0.044 1.00 62.34 229 ALA A C 1
ATOM 1870 O O . ALA A 1 229 ? 11.632 -41.650 -0.434 1.00 62.34 229 ALA A O 1
ATOM 1871 N N . SER A 1 230 ? 9.823 -40.326 -0.504 1.00 58.97 230 SER A N 1
ATOM 1872 C CA . SER A 1 230 ? 9.114 -41.134 -1.510 1.00 58.97 230 SER A CA 1
ATOM 1873 C C . SER A 1 230 ? 9.768 -41.080 -2.897 1.00 58.97 230 SER A C 1
ATOM 1875 O O . SER A 1 230 ? 9.789 -42.079 -3.612 1.00 58.97 230 SER A O 1
ATOM 1877 N N . THR A 1 231 ? 10.358 -39.939 -3.266 1.00 58.81 231 THR A N 1
ATOM 1878 C CA . THR A 1 231 ? 11.070 -39.767 -4.542 1.00 58.81 231 THR A CA 1
ATOM 1879 C C . THR A 1 231 ? 12.393 -40.535 -4.543 1.00 58.81 231 THR A C 1
ATOM 1881 O O . THR A 1 231 ? 12.708 -41.202 -5.523 1.00 58.81 231 THR A O 1
ATOM 1884 N N . ILE A 1 232 ? 13.135 -40.510 -3.431 1.00 57.53 232 ILE A N 1
ATOM 1885 C CA . ILE A 1 232 ? 14.384 -41.270 -3.263 1.00 57.53 232 ILE A CA 1
ATOM 1886 C C . ILE A 1 232 ? 14.103 -42.782 -3.244 1.00 57.53 232 ILE A C 1
ATOM 1888 O O . ILE A 1 232 ? 14.765 -43.529 -3.958 1.00 57.53 232 ILE A O 1
ATOM 1892 N N . ALA A 1 233 ? 13.063 -43.234 -2.534 1.00 60.31 233 ALA A N 1
ATOM 1893 C CA . ALA A 1 233 ? 12.677 -44.649 -2.506 1.00 60.31 233 ALA A CA 1
ATOM 1894 C C . ALA A 1 233 ? 12.231 -45.191 -3.880 1.00 60.31 233 ALA A C 1
ATOM 1896 O O . ALA A 1 233 ? 12.425 -46.370 -4.175 1.00 60.31 233 ALA A O 1
ATOM 1897 N N . ASN A 1 234 ? 11.650 -44.348 -4.739 1.00 57.59 234 ASN A N 1
ATOM 1898 C CA . ASN A 1 234 ? 11.299 -44.725 -6.111 1.00 57.59 234 ASN A CA 1
ATOM 1899 C C . ASN A 1 234 ? 12.509 -44.741 -7.061 1.00 57.59 234 ASN A C 1
ATOM 1901 O O . ASN A 1 234 ? 12.454 -45.425 -8.078 1.00 57.59 234 ASN A O 1
ATOM 1905 N N . LEU A 1 235 ? 13.593 -44.025 -6.741 1.00 52.66 235 LEU A N 1
ATOM 1906 C CA . LEU A 1 235 ? 14.842 -44.036 -7.512 1.00 52.66 235 LEU A CA 1
ATOM 1907 C C . LEU A 1 235 ? 15.765 -45.206 -7.141 1.00 52.66 235 LEU A C 1
ATOM 1909 O O . LEU A 1 235 ? 16.539 -45.637 -7.983 1.00 52.66 235 LEU A O 1
ATOM 1913 N N . GLU A 1 236 ? 15.677 -45.743 -5.921 1.00 57.22 236 GLU A N 1
ATOM 1914 C CA . GLU A 1 236 ? 16.437 -46.937 -5.498 1.00 57.22 236 GLU A CA 1
ATOM 1915 C C . GLU A 1 236 ? 15.803 -48.271 -5.947 1.00 57.22 236 GLU A C 1
ATOM 1917 O O . GLU A 1 236 ? 16.444 -49.316 -5.861 1.00 57.22 236 GLU A O 1
ATOM 1922 N N . ASN A 1 237 ? 14.555 -48.250 -6.434 1.00 52.47 237 ASN A N 1
ATOM 1923 C CA . ASN A 1 237 ? 13.822 -49.429 -6.923 1.00 52.47 237 ASN A CA 1
ATOM 1924 C C . ASN A 1 237 ? 13.791 -49.554 -8.467 1.00 52.47 237 ASN A C 1
ATOM 1926 O O . ASN A 1 237 ? 12.992 -50.331 -8.997 1.00 52.47 237 ASN A O 1
ATOM 1930 N N . VAL A 1 238 ? 14.643 -48.806 -9.181 1.00 47.34 238 VAL A N 1
ATOM 1931 C CA . VAL A 1 238 ? 14.870 -48.876 -10.642 1.00 47.34 238 VAL A CA 1
ATOM 1932 C C . VAL A 1 238 ? 16.325 -49.239 -10.906 1.00 47.34 238 VAL A C 1
ATOM 1934 O O . VAL A 1 238 ? 16.555 -50.104 -11.780 1.00 47.34 238 VAL A O 1
#

InterPro domains:
  IPR044669 Voltage-dependent anion channel-forming protein YneE/VCCN1/2-like [PF25539] (69-177)
  IPR044669 Voltage-dependent anion channel-forming protein YneE/VCCN1/2-like [PTHR33281] (71-170)

Organism: NCBI:txid49249

Radius of gyration: 30.37 Å; chains: 1; bounding box: 78×67×88 Å

Sequence (238 aa):
MDFVDGSNKYINTEEESRSESKKRLKDWTHGKRDLSDENFRAPIVLAYNLRSEIMKQRQGGFLDKKRKDTKTYMHVNEELKVLGMVSDYVAAFHGLKKLITTPFPFPLVQMARTFLFFWVFTIPFAIVGDISEPIEAMIINFFITYGFIGLEYVSMELDDPYGDDPNDFDNVGMAQMVFEDIYITIYKTDGTESADTLRSRVWDRCNRINAFQRDLDDDLNSSLKVISASTIANLENV

Secondary structure (DSSP, 8-state):
-----SHHHHHHHHHHHHHHHHHHHHHTS-SSPPHHHHHHHHHHHHHHHHHHHHHHHTTT-STTSS-SS---PPPHHHHHHHHHHHHHHHHHHHHHHHHHH-PPPHHHHHHHHHHHHHHHHHHHHHHHHH-S-HHHHHHHHHHHHHHHHHHHHHHHHTT-TTSSSTTS--HHHHHHHHHHHHHHHHHHHH-HHHHHHHHHHHHHHHHHHHHHHHHHHHHHHHHHHHHHHHHHHHHTT-

pLDDT: mean 79.08, std 16.14, range [32.69, 96.62]

Foldseek 3Di:
DDDDDPPVVVVVVVVVVVVVVVVVVVVPDPPDDDPVRVVLCPLVVVLVVQLVLLVVLVVQDDVCPPPVDDSDGPDPVVSVVSNVVSVVSVVVSVVVVCLVVDADDPVVLVVLVVVLVVVLVCQLVVLPVPDPDVVVSVVVSVVVNCVSVVVNVVVVVVRCLCDDDPNHDPPVVVVVVVLVVVLVVCCVPVNDVRSVVVVVVVVVVVVVVVVVVVVVVVVVVVVVVVVVVVVVVVVVVD